Protein AF-A0A949AAW5-F1 (afdb_monomer_lite)

Sequence (250 aa):
LFTLRTGKYDIGPLPEKESENIVLDVPIPDVILDGIRSIEDQEFIESRFAENNVLYPAPPISHFPIALKPFETHILSLVAEATPLAAVIQKSELLRFDTLKILYYLLKLELICNRKQPTRQPTPRFIQQQPTTFTSFDETLQYYNAKFEYIYRVLSKEIGPVAHSILFDSITAIQESIHPCFQNLEIRGNGRIDEKSVMKSIWYENFNENSNEFLKGLEEILYAEIYAVKRHLGKDHEKLILRWIRESGN

Foldseek 3Di:
DDPDPDDDDDPDPDPPPDDPPPPDPDDPLAVLLVVLVPDPPQVSLVVVDDQFFWKAFFPPDPQDPYDDDPLLVVLLVCRHGRHGPVRSCVPSPDDSSVSSSSVVSCVVSRRMDRDPPDPPPPPDPPPALPPPDDPDLLSLLVLLQVLQLVLLVLCCVVPNQCSVVLLVVLLCVCLVVADVLCVQWDADSSRRTDPVSNCVSCVPPDCVVCVVSSNVRSSSSSVSSLVSCCVPVNDVSSVVSVVVSNVSRD

Structure (mmCIF, N/CA/C/O backbone):
data_AF-A0A949AAW5-F1
#
_entry.id   AF-A0A949AAW5-F1
#
loop_
_atom_site.group_PDB
_atom_site.id
_atom_site.type_symbol
_atom_site.label_atom_id
_atom_site.label_alt_id
_atom_site.label_comp_id
_atom_site.label_asym_id
_atom_site.label_entity_id
_atom_site.label_seq_id
_atom_site.pdbx_PDB_ins_code
_atom_site.Cartn_x
_atom_site.Cartn_y
_atom_site.Cartn_z
_atom_site.occupancy
_atom_site.B_iso_or_equiv
_atom_site.auth_seq_id
_atom_site.auth_comp_id
_atom_site.auth_asym_id
_atom_site.auth_atom_id
_atom_site.pdbx_PDB_model_num
ATOM 1 N N . LEU A 1 1 ? -36.966 1.634 1.002 1.00 44.41 1 LEU A N 1
ATOM 2 C CA . LEU A 1 1 ? -35.842 0.893 0.383 1.00 44.41 1 LEU A CA 1
ATOM 3 C C . LEU A 1 1 ? -35.870 -0.530 0.921 1.00 44.41 1 LEU A C 1
ATOM 5 O O . LEU A 1 1 ? -36.108 -0.696 2.108 1.00 44.41 1 LEU A O 1
ATOM 9 N N . PHE A 1 2 ? -35.751 -1.540 0.061 1.00 41.12 2 PHE A N 1
ATOM 10 C CA . PHE A 1 2 ? -35.888 -2.945 0.458 1.00 41.12 2 PHE A CA 1
ATOM 11 C C . PHE A 1 2 ? -34.699 -3.393 1.325 1.00 41.12 2 PHE A C 1
ATOM 13 O O . PHE A 1 2 ? -33.552 -3.260 0.907 1.00 41.12 2 PHE A O 1
ATOM 20 N N . THR A 1 3 ? -34.962 -3.965 2.501 1.00 50.41 3 THR A N 1
ATOM 21 C CA . THR A 1 3 ? -33.972 -4.613 3.383 1.00 50.41 3 THR A CA 1
ATOM 22 C C . THR A 1 3 ? -33.620 -6.005 2.848 1.00 50.41 3 THR A C 1
ATOM 24 O O . THR A 1 3 ? -33.953 -7.043 3.418 1.00 50.41 3 THR A O 1
ATOM 27 N N . LEU A 1 4 ? -32.973 -6.049 1.682 1.00 59.03 4 LEU A N 1
ATOM 28 C CA . LEU A 1 4 ? -32.484 -7.296 1.098 1.00 59.03 4 LEU A CA 1
ATOM 29 C C . LEU A 1 4 ? -31.164 -7.692 1.768 1.00 59.03 4 LEU A C 1
ATOM 31 O O . LEU A 1 4 ? -30.117 -7.099 1.525 1.00 59.03 4 LEU A O 1
ATOM 35 N N . ARG A 1 5 ? -31.214 -8.724 2.618 1.00 54.28 5 ARG A N 1
ATOM 36 C CA . ARG A 1 5 ? -30.048 -9.245 3.360 1.00 54.28 5 ARG A CA 1
ATOM 37 C C . ARG A 1 5 ? -29.112 -10.113 2.517 1.00 54.28 5 ARG A C 1
ATOM 39 O O . ARG A 1 5 ? -27.975 -10.360 2.912 1.00 54.28 5 ARG A O 1
ATOM 46 N N . THR A 1 6 ? -29.590 -10.593 1.370 1.00 53.16 6 THR A N 1
ATOM 47 C CA . THR A 1 6 ? -28.837 -11.419 0.420 1.00 53.16 6 THR A CA 1
ATOM 48 C C . THR A 1 6 ? -29.232 -11.055 -1.009 1.00 53.16 6 THR A C 1
ATOM 50 O O . THR A 1 6 ? -30.380 -10.702 -1.270 1.00 53.16 6 THR A O 1
ATOM 53 N N . GLY A 1 7 ? -28.274 -11.128 -1.929 1.00 59.44 7 GLY A N 1
ATOM 54 C CA . GLY A 1 7 ? -28.481 -10.861 -3.347 1.00 59.44 7 GLY A CA 1
ATOM 55 C C . GLY A 1 7 ? -27.235 -11.236 -4.142 1.00 59.44 7 GLY A C 1
ATOM 56 O O . GLY A 1 7 ? -26.119 -11.139 -3.629 1.00 59.44 7 GLY A O 1
ATOM 57 N N . LYS A 1 8 ? -27.422 -11.698 -5.379 1.00 46.78 8 LYS A N 1
ATOM 58 C CA . LYS A 1 8 ? -26.343 -11.777 -6.366 1.00 46.78 8 LYS A CA 1
ATOM 59 C C . LYS A 1 8 ? -26.398 -10.502 -7.190 1.00 46.78 8 LYS A C 1
ATOM 61 O O . LYS A 1 8 ? -27.379 -10.271 -7.889 1.00 46.78 8 LYS A O 1
ATOM 66 N N . TYR A 1 9 ? -25.357 -9.695 -7.070 1.00 61.19 9 TYR A N 1
ATOM 67 C CA . TYR A 1 9 ? -25.137 -8.552 -7.939 1.00 61.19 9 TYR A CA 1
ATOM 68 C C . TYR A 1 9 ? -24.194 -9.016 -9.036 1.00 61.19 9 TYR A C 1
ATOM 70 O O . TYR A 1 9 ? -23.102 -9.499 -8.738 1.00 61.19 9 TYR A O 1
ATOM 78 N N . ASP A 1 10 ? -24.652 -8.928 -10.276 1.00 46.28 10 ASP A N 1
ATOM 79 C CA . ASP A 1 10 ? -23.838 -9.223 -11.444 1.00 46.28 10 ASP A CA 1
ATOM 80 C C . ASP A 1 10 ? -23.499 -7.889 -12.103 1.00 46.28 10 ASP A C 1
ATOM 82 O O . ASP A 1 10 ? -24.397 -7.120 -12.457 1.00 46.28 10 ASP A O 1
ATOM 86 N N . ILE A 1 11 ? -22.208 -7.577 -12.205 1.00 60.53 11 ILE A N 1
ATOM 87 C CA . ILE A 1 11 ? -21.751 -6.408 -12.956 1.00 60.53 11 ILE A CA 1
ATOM 88 C C . ILE A 1 11 ? -21.588 -6.889 -14.394 1.00 60.53 11 ILE A C 1
ATOM 90 O O . ILE A 1 11 ? -20.518 -7.334 -14.805 1.00 60.53 11 ILE A O 1
ATOM 94 N N . GLY A 1 12 ? -22.697 -6.874 -15.131 1.00 56.16 12 GLY A N 1
ATOM 95 C CA . GLY A 1 12 ? -22.687 -7.154 -16.560 1.00 56.16 12 GLY A CA 1
ATOM 96 C C . GLY A 1 12 ? -21.960 -6.047 -17.335 1.00 56.16 12 GLY A C 1
ATOM 97 O O . GLY A 1 12 ? -21.892 -4.910 -16.858 1.00 56.16 12 GLY A O 1
ATOM 98 N N . PRO A 1 13 ? -21.426 -6.348 -18.531 1.00 54.88 13 PRO A N 1
ATOM 99 C CA . PRO A 1 13 ? -20.919 -5.314 -19.421 1.00 54.88 13 PRO A CA 1
ATOM 100 C C . PRO A 1 13 ? -22.031 -4.294 -19.688 1.00 54.88 13 PRO A C 1
ATOM 102 O O . PRO A 1 13 ? -23.163 -4.663 -20.016 1.00 54.88 13 PRO A O 1
ATOM 105 N N . LEU A 1 14 ? -21.713 -3.013 -19.501 1.00 57.38 14 LEU A N 1
ATOM 106 C CA . LEU A 1 14 ? -22.623 -1.923 -19.831 1.00 57.38 14 LEU A CA 1
ATOM 107 C C . LEU A 1 14 ? -22.974 -2.015 -21.329 1.00 57.38 14 LEU A C 1
ATOM 109 O O . LEU A 1 14 ? -22.079 -2.269 -22.139 1.00 57.38 14 LEU A O 1
ATOM 113 N N . PRO A 1 15 ? -24.248 -1.844 -21.725 1.00 59.88 15 PRO A N 1
ATOM 114 C CA . PRO A 1 15 ? -24.594 -1.738 -23.138 1.00 59.88 15 PRO A CA 1
ATOM 115 C C . PRO A 1 15 ? -23.806 -0.578 -23.766 1.00 59.88 15 PRO A C 1
ATOM 117 O O . PRO A 1 15 ? -23.739 0.495 -23.175 1.00 59.88 15 PRO A O 1
ATOM 120 N N . GLU A 1 16 ? -23.231 -0.789 -24.956 1.00 55.12 16 GLU A N 1
ATOM 121 C CA . GLU A 1 16 ? -22.336 0.133 -25.694 1.00 55.12 16 GLU A CA 1
ATOM 122 C C . GLU A 1 16 ? -22.998 1.448 -26.175 1.00 55.12 16 GLU A C 1
ATOM 124 O O . GLU A 1 16 ? -22.651 1.995 -27.220 1.00 55.12 16 GLU A O 1
ATOM 129 N N . LYS A 1 17 ? -23.983 1.981 -25.451 1.00 56.31 17 LYS A N 1
ATOM 130 C CA . LYS A 1 17 ? -24.558 3.295 -25.732 1.00 56.31 17 LYS A CA 1
ATOM 131 C C . LYS A 1 17 ? -23.985 4.308 -24.767 1.00 56.31 17 LYS A C 1
ATOM 133 O O . LYS A 1 17 ? -24.319 4.237 -23.591 1.00 56.31 17 LYS A O 1
ATOM 138 N N . GLU A 1 18 ? -23.170 5.210 -25.320 1.00 56.34 18 GLU A N 1
ATOM 139 C CA . GLU A 1 18 ? -22.723 6.506 -24.786 1.00 56.34 18 GLU A CA 1
ATOM 140 C C . GLU A 1 18 ? -23.280 6.825 -23.394 1.00 56.34 18 GLU A C 1
ATOM 142 O O . GLU A 1 18 ? -24.194 7.627 -23.217 1.00 56.34 18 GLU A O 1
ATOM 147 N N . SER A 1 19 ? -22.736 6.153 -22.387 1.00 53.31 19 SER A N 1
ATOM 148 C CA . SER A 1 19 ? -22.878 6.571 -21.011 1.00 53.31 19 SER A CA 1
ATOM 149 C C . SER A 1 19 ? -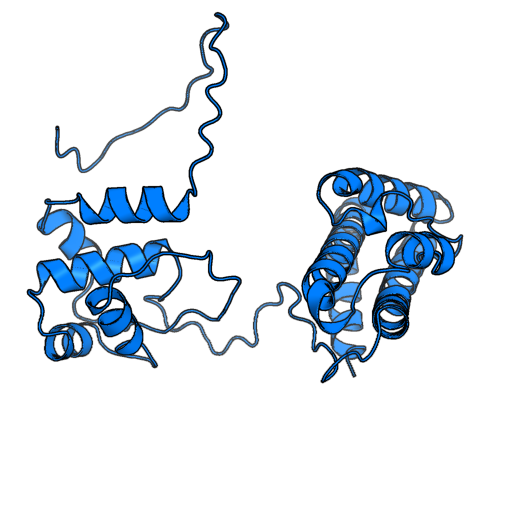21.710 7.503 -20.771 1.00 53.31 19 SER A C 1
ATOM 151 O O . SER A 1 19 ? -20.563 7.053 -20.742 1.00 53.31 19 SER A O 1
ATOM 153 N N . GLU A 1 20 ? -21.987 8.800 -20.649 1.00 53.47 20 GLU A N 1
ATOM 154 C CA . GLU A 1 20 ? -21.052 9.716 -20.008 1.00 53.47 20 GLU A CA 1
ATOM 155 C C . GLU A 1 20 ? -20.556 9.027 -18.732 1.00 53.47 20 GLU A C 1
ATOM 157 O O . GLU A 1 20 ? -21.350 8.675 -17.856 1.00 53.47 20 GLU A O 1
ATOM 162 N N . ASN A 1 21 ? -19.256 8.738 -18.660 1.00 53.66 21 ASN A N 1
ATOM 163 C CA . ASN A 1 21 ? -18.662 8.226 -17.436 1.00 53.66 21 ASN A CA 1
ATOM 164 C C . ASN A 1 21 ? -18.771 9.357 -16.414 1.00 53.66 21 ASN A C 1
ATOM 166 O O . ASN A 1 21 ? -17.955 10.277 -16.421 1.00 53.66 21 ASN A O 1
ATOM 170 N N . ILE A 1 22 ? -19.810 9.327 -15.578 1.00 62.53 22 ILE A N 1
ATOM 171 C CA . ILE A 1 22 ? -19.963 10.287 -14.490 1.00 62.53 22 ILE A CA 1
ATOM 172 C C . ILE A 1 22 ? -18.866 9.962 -13.475 1.00 62.53 22 ILE A C 1
ATOM 174 O O . ILE A 1 22 ? -19.012 9.075 -12.634 1.00 62.53 22 ILE A O 1
ATOM 178 N N . VAL A 1 23 ? -17.737 10.658 -13.588 1.00 58.44 23 VAL A N 1
ATOM 179 C CA . VAL A 1 23 ? -16.679 10.631 -12.583 1.00 58.44 23 VAL A CA 1
ATOM 180 C C . VAL A 1 23 ? -17.147 11.514 -11.436 1.00 58.44 23 VAL A C 1
ATOM 182 O O . VAL A 1 23 ? -17.167 12.738 -11.534 1.00 58.44 23 VAL A O 1
ATOM 185 N N . LEU A 1 24 ? -17.594 10.873 -10.363 1.00 59.81 24 LEU A N 1
ATOM 186 C CA . LEU A 1 24 ? -17.938 11.546 -9.121 1.00 59.81 24 LEU A CA 1
ATOM 187 C C . LEU A 1 24 ? -16.653 11.727 -8.311 1.00 59.81 24 LEU A C 1
ATOM 189 O O . LEU A 1 24 ? -16.064 10.744 -7.864 1.00 59.81 24 LEU A O 1
ATOM 193 N N . ASP A 1 25 ? -16.230 12.976 -8.125 1.00 67.50 25 ASP A N 1
ATOM 194 C CA . ASP A 1 25 ? -15.137 13.332 -7.216 1.00 67.50 25 ASP A CA 1
ATOM 195 C C . ASP A 1 25 ? -15.648 13.278 -5.773 1.00 67.50 25 ASP A C 1
ATOM 197 O O . ASP A 1 25 ? -16.039 14.284 -5.179 1.00 67.50 25 ASP A O 1
ATOM 201 N N . VAL A 1 26 ? -15.782 12.058 -5.251 1.00 69.75 26 VAL A N 1
ATOM 202 C CA . VAL A 1 26 ? -16.265 11.827 -3.891 1.00 69.75 26 VAL A CA 1
ATOM 203 C C . VAL A 1 26 ? -15.272 10.933 -3.153 1.00 69.75 26 VAL A C 1
ATOM 205 O O . VAL A 1 26 ? -14.951 9.843 -3.640 1.00 69.75 26 VAL A O 1
ATOM 208 N N . PRO A 1 27 ? -14.802 11.341 -1.962 1.00 77.06 27 PRO A N 1
ATOM 209 C CA . PRO A 1 27 ? -13.949 10.502 -1.134 1.00 77.06 27 PRO A CA 1
ATOM 210 C C . PRO A 1 27 ? -14.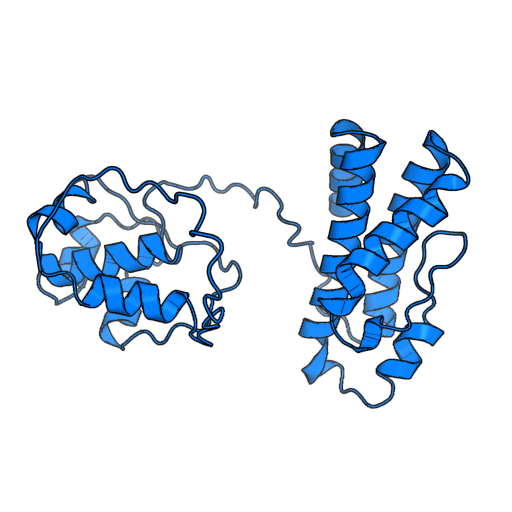691 9.215 -0.747 1.00 77.06 27 PRO A C 1
ATOM 212 O O . PRO A 1 27 ? -15.621 9.217 0.058 1.00 77.06 27 PRO A O 1
ATOM 215 N N . ILE A 1 28 ? -14.256 8.087 -1.317 1.00 79.31 28 ILE A N 1
ATOM 216 C CA . ILE A 1 28 ? -14.840 6.753 -1.085 1.00 79.31 28 ILE A CA 1
ATOM 217 C C . ILE A 1 28 ? -15.018 6.427 0.416 1.00 79.31 28 ILE A C 1
ATOM 219 O O . ILE A 1 28 ? -16.071 5.888 0.769 1.00 79.31 28 ILE A O 1
ATOM 223 N N . PRO A 1 29 ? -14.067 6.748 1.320 1.00 79.62 29 PRO A N 1
ATOM 224 C CA . PRO A 1 29 ? -14.233 6.487 2.751 1.00 79.62 29 PRO A CA 1
ATOM 225 C C . PRO A 1 29 ? -15.451 7.183 3.369 1.00 79.62 29 PRO A C 1
ATOM 227 O O . PRO A 1 29 ? -16.149 6.569 4.178 1.00 79.62 29 PRO A O 1
ATOM 230 N N . ASP A 1 30 ? -15.748 8.416 2.953 1.00 81.19 30 ASP A N 1
ATOM 231 C CA . ASP A 1 30 ? -16.892 9.174 3.466 1.00 81.19 30 ASP A CA 1
ATOM 232 C C . ASP A 1 30 ? -18.212 8.591 2.949 1.00 81.19 30 ASP A C 1
ATOM 234 O O . ASP A 1 30 ? -19.162 8.439 3.714 1.00 81.19 30 ASP A O 1
ATOM 238 N N . VAL A 1 31 ? -18.249 8.137 1.689 1.00 83.12 31 VAL A N 1
ATOM 239 C CA . VAL A 1 31 ? -19.420 7.437 1.124 1.00 83.12 31 VAL A CA 1
ATOM 240 C C . VAL A 1 31 ? -19.714 6.144 1.883 1.00 83.12 31 VAL A C 1
ATOM 242 O O . VAL A 1 31 ? -20.869 5.845 2.191 1.00 83.12 31 VAL A O 1
ATOM 245 N N . ILE A 1 32 ? -18.675 5.367 2.205 1.00 81.69 32 ILE A N 1
ATOM 246 C CA . ILE A 1 32 ? -18.814 4.142 3.002 1.00 81.69 32 ILE A CA 1
ATOM 247 C C . ILE A 1 32 ? -19.346 4.482 4.397 1.00 81.69 32 ILE A C 1
ATOM 249 O O . ILE A 1 32 ? -20.260 3.813 4.889 1.00 81.69 32 ILE A O 1
ATOM 253 N N . LEU A 1 33 ? -18.792 5.516 5.030 1.00 85.88 33 LEU A N 1
ATOM 254 C CA . LEU A 1 33 ? -19.187 5.955 6.363 1.00 85.88 33 LEU A CA 1
ATOM 255 C C . LEU A 1 33 ? -20.655 6.395 6.400 1.00 85.88 33 LEU A C 1
ATOM 257 O O . LEU A 1 33 ? -21.412 5.930 7.254 1.00 85.88 33 LEU A O 1
ATOM 261 N N . ASP A 1 34 ? -21.080 7.227 5.454 1.00 85.38 34 ASP A N 1
ATOM 262 C CA . ASP A 1 34 ? -22.456 7.718 5.370 1.00 85.38 34 ASP A CA 1
ATOM 263 C C . ASP A 1 34 ? -23.445 6.606 5.006 1.00 85.38 34 ASP A C 1
ATOM 265 O O . ASP A 1 34 ? -24.532 6.517 5.591 1.00 85.38 34 ASP A O 1
ATOM 269 N N . GLY A 1 35 ? -23.040 5.688 4.125 1.00 87.81 35 GLY A N 1
ATOM 270 C CA . GLY A 1 35 ? -23.807 4.485 3.816 1.00 87.81 35 GLY A CA 1
ATOM 271 C C . GLY A 1 35 ? -24.048 3.623 5.056 1.00 87.81 35 GLY A C 1
ATOM 272 O O . GLY A 1 35 ? -25.174 3.192 5.299 1.00 87.81 35 GLY A O 1
ATOM 273 N N . ILE A 1 36 ? -23.022 3.416 5.888 1.00 88.00 36 ILE A N 1
ATOM 274 C CA . ILE A 1 36 ? -23.153 2.626 7.119 1.00 88.00 36 ILE A CA 1
ATOM 275 C C . ILE A 1 36 ? -23.949 3.375 8.193 1.00 88.00 36 ILE A C 1
ATOM 277 O O . ILE A 1 36 ? -24.783 2.762 8.860 1.00 88.00 36 ILE A O 1
ATOM 281 N N . ARG A 1 37 ? -23.747 4.689 8.361 1.00 88.56 37 ARG A N 1
ATOM 282 C CA . ARG A 1 37 ? -24.519 5.514 9.311 1.00 88.56 37 ARG A CA 1
ATOM 283 C C . ARG A 1 37 ? -26.025 5.431 9.047 1.00 88.56 37 ARG A C 1
ATOM 285 O O . ARG A 1 37 ? -26.797 5.418 10.009 1.00 88.56 37 ARG A O 1
ATOM 292 N N . SER A 1 38 ? -26.399 5.308 7.773 1.00 89.81 38 SER A N 1
ATOM 293 C CA . SER A 1 38 ? -27.779 5.190 7.287 1.00 89.81 38 SER A CA 1
ATOM 294 C C . SER A 1 38 ? -28.403 3.799 7.477 1.00 89.81 38 SER A C 1
ATOM 296 O O . SER A 1 38 ? -29.576 3.610 7.168 1.00 89.81 38 SER A O 1
ATOM 298 N N . ILE A 1 39 ? -27.654 2.806 7.974 1.00 89.62 39 ILE A N 1
ATOM 299 C CA . ILE A 1 39 ? -28.207 1.479 8.267 1.00 89.62 39 ILE A CA 1
ATOM 300 C C . ILE A 1 39 ? -29.100 1.555 9.512 1.00 89.62 39 ILE A C 1
ATOM 302 O O . ILE A 1 39 ? -28.650 1.923 10.601 1.00 89.62 39 ILE A O 1
ATOM 306 N N . GLU A 1 40 ? -30.351 1.132 9.340 1.00 89.56 40 GLU A N 1
ATOM 307 C CA . GLU A 1 40 ? -31.362 1.003 10.401 1.00 89.56 40 GLU A CA 1
ATOM 308 C C . GLU A 1 40 ? -31.637 -0.466 10.789 1.00 89.56 40 GLU A C 1
ATOM 310 O O . GLU A 1 40 ? -32.283 -0.728 11.799 1.00 89.56 40 GLU A O 1
ATOM 315 N N . ASP A 1 41 ? -31.140 -1.445 10.017 1.00 89.88 41 ASP A N 1
ATOM 316 C CA . ASP A 1 41 ? -31.345 -2.877 10.291 1.00 89.88 41 ASP A CA 1
ATOM 317 C C . ASP A 1 41 ? -30.458 -3.343 11.463 1.00 89.88 41 ASP A C 1
ATOM 319 O O . ASP A 1 41 ? -29.267 -3.637 11.301 1.00 89.88 41 ASP A O 1
ATOM 323 N N . GLN A 1 42 ? -31.056 -3.402 12.657 1.00 90.88 42 GLN A N 1
ATOM 324 C CA . GLN A 1 42 ? -30.387 -3.820 13.890 1.00 90.88 42 GLN A CA 1
ATOM 325 C C . GLN A 1 42 ? -29.873 -5.258 13.827 1.00 90.88 42 GLN A C 1
ATOM 327 O O . GLN A 1 42 ? -28.712 -5.504 14.156 1.00 90.88 42 GLN A O 1
ATOM 332 N N . GLU A 1 43 ? -30.689 -6.199 13.351 1.00 89.69 43 GLU A N 1
ATOM 333 C CA . GLU A 1 43 ? -30.293 -7.607 13.258 1.00 89.69 43 GLU A CA 1
ATOM 334 C C . GLU A 1 43 ? -29.114 -7.791 12.295 1.00 89.69 43 GLU A C 1
ATOM 336 O O . GLU A 1 43 ? -28.210 -8.590 12.554 1.00 89.69 43 GLU A O 1
ATOM 341 N N . PHE A 1 44 ? -29.082 -7.028 11.194 1.00 89.38 44 PHE A N 1
ATOM 342 C CA . PHE A 1 44 ? -27.953 -7.052 10.268 1.00 89.38 44 PHE A CA 1
ATOM 343 C C . PHE A 1 44 ? -26.648 -6.667 10.965 1.00 89.38 44 PHE A C 1
ATOM 345 O O . PHE A 1 44 ? -25.659 -7.387 10.812 1.00 89.38 44 PHE A O 1
ATOM 352 N N . ILE A 1 45 ? -26.640 -5.568 11.726 1.00 91.88 45 ILE A N 1
ATOM 353 C CA . ILE A 1 45 ? -25.448 -5.096 12.443 1.00 91.88 45 ILE A CA 1
ATOM 354 C C . ILE A 1 45 ? -25.059 -6.089 13.538 1.00 91.88 45 ILE A C 1
ATOM 356 O O . ILE A 1 45 ? -23.900 -6.497 13.601 1.00 91.88 45 ILE A O 1
ATOM 360 N N . GLU A 1 46 ? -26.016 -6.538 14.348 1.00 91.00 46 GLU A N 1
ATOM 361 C CA . GLU A 1 46 ? -25.769 -7.486 15.436 1.00 91.00 46 GLU A CA 1
ATOM 362 C C . GLU A 1 46 ? -25.177 -8.807 14.936 1.00 91.00 46 GLU A C 1
ATOM 364 O O . GLU A 1 46 ? -24.210 -9.298 15.516 1.00 91.00 46 GLU A O 1
ATOM 369 N N . SER A 1 47 ? -25.644 -9.329 13.795 1.00 90.56 47 SER A N 1
ATOM 370 C CA . SER A 1 47 ? -25.130 -10.578 13.209 1.00 90.56 47 SER A CA 1
ATOM 371 C C . SER A 1 47 ? -23.643 -10.540 12.819 1.00 90.56 47 SER A C 1
ATOM 373 O O . SER A 1 47 ? -23.040 -11.580 12.547 1.00 90.56 47 SER A O 1
ATOM 375 N N . ARG A 1 48 ? -23.026 -9.350 12.762 1.00 89.50 48 ARG A N 1
ATOM 376 C CA . ARG A 1 48 ? -21.600 -9.179 12.435 1.00 89.50 48 ARG A CA 1
ATOM 377 C C . ARG A 1 48 ? -20.691 -9.350 13.641 1.00 89.50 48 ARG A C 1
ATOM 379 O O . ARG A 1 48 ? -19.475 -9.448 13.463 1.00 89.50 48 ARG A O 1
ATOM 386 N N . PHE A 1 49 ? -21.262 -9.415 14.840 1.00 90.50 49 PHE A N 1
ATOM 387 C CA . PHE A 1 49 ? -20.517 -9.502 16.080 1.00 90.50 49 PHE A CA 1
ATOM 388 C C . PHE A 1 49 ? -20.879 -10.767 16.854 1.00 90.50 49 PHE A C 1
ATOM 390 O O . PHE A 1 49 ? -22.032 -10.987 17.205 1.00 90.50 49 PHE A O 1
ATOM 397 N N . ALA A 1 50 ? -19.871 -11.582 17.162 1.00 87.38 50 ALA A N 1
ATOM 398 C CA . ALA A 1 50 ? -20.022 -12.653 18.136 1.00 87.38 50 ALA A CA 1
ATOM 399 C C . ALA A 1 50 ? -19.836 -12.091 19.554 1.00 87.38 50 ALA A C 1
ATOM 401 O O . ALA A 1 50 ? -19.078 -11.140 19.756 1.00 87.38 50 ALA A O 1
ATOM 402 N N . GLU A 1 51 ? -20.491 -12.692 20.547 1.00 79.75 51 GLU A N 1
ATOM 403 C CA . GLU A 1 51 ? -20.424 -12.242 21.949 1.00 79.75 51 GLU A CA 1
ATOM 404 C C . GLU A 1 51 ? -18.997 -12.266 22.517 1.00 79.75 51 GLU A C 1
ATOM 406 O O . GLU A 1 51 ? -18.627 -11.422 23.331 1.00 79.75 51 GLU A O 1
ATOM 411 N N . ASN A 1 52 ? -18.173 -13.200 22.043 1.00 85.12 52 ASN A N 1
ATOM 412 C CA . ASN A 1 52 ? -16.777 -13.373 22.436 1.00 85.12 52 ASN A CA 1
ATOM 413 C C . ASN A 1 52 ? -15.784 -12.600 21.550 1.00 85.12 52 ASN A C 1
ATOM 415 O O . ASN A 1 52 ? -14.579 -12.849 21.630 1.00 85.12 52 ASN A O 1
ATOM 419 N N . ASN A 1 53 ? -16.257 -11.681 20.700 1.00 87.81 53 ASN A N 1
ATOM 420 C CA . ASN A 1 53 ? -15.368 -10.869 19.878 1.00 87.81 53 ASN A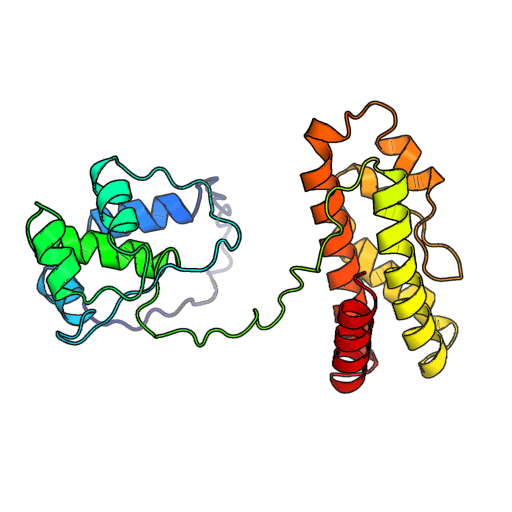 CA 1
ATOM 421 C C . ASN A 1 53 ? -14.438 -10.025 20.755 1.00 87.81 53 ASN A C 1
ATOM 423 O O . ASN A 1 53 ? -14.876 -9.286 21.639 1.00 87.81 53 ASN A O 1
ATOM 427 N N . VAL A 1 54 ? -13.148 -10.089 20.441 1.00 89.69 54 VAL A N 1
ATOM 428 C CA . VAL A 1 54 ? -12.136 -9.172 20.961 1.00 89.69 54 VAL A CA 1
ATOM 429 C C . VAL A 1 54 ? -11.727 -8.252 19.825 1.00 89.69 54 VAL A C 1
ATOM 431 O O . VAL A 1 54 ? -11.458 -8.704 18.709 1.00 89.69 54 VAL A O 1
ATOM 434 N N . LEU A 1 55 ? -11.731 -6.958 20.110 1.00 90.56 55 LEU A N 1
ATOM 435 C CA . LEU A 1 55 ? -11.385 -5.904 19.178 1.00 90.56 55 LEU A CA 1
ATOM 436 C C . LEU A 1 55 ? -9.953 -5.451 19.446 1.00 90.56 55 LEU A C 1
ATOM 438 O O . LEU A 1 55 ? -9.510 -5.422 20.590 1.00 90.56 55 LEU A O 1
ATOM 442 N N . TYR A 1 56 ? -9.241 -5.124 18.379 1.00 88.69 56 TYR A N 1
ATOM 443 C CA . TYR A 1 56 ? -7.852 -4.688 18.406 1.00 88.69 56 TYR A CA 1
ATOM 444 C C . TYR A 1 56 ? -7.729 -3.402 17.588 1.00 88.69 56 TYR A C 1
ATOM 446 O O . TYR A 1 56 ? -8.408 -3.301 16.559 1.00 88.69 56 TYR A O 1
ATOM 454 N N . PRO A 1 57 ? -6.864 -2.452 17.980 1.00 84.88 57 PRO A N 1
ATOM 455 C CA . PRO A 1 57 ? -6.540 -1.325 17.118 1.00 84.88 57 PRO A CA 1
ATOM 456 C C . PRO A 1 57 ? -5.916 -1.847 15.823 1.00 84.88 57 PRO A C 1
ATOM 458 O O . PRO A 1 57 ? -5.129 -2.802 15.838 1.00 84.88 57 PRO A O 1
ATOM 461 N N . ALA A 1 58 ? -6.268 -1.239 14.695 1.00 78.50 58 ALA A N 1
ATOM 462 C CA . ALA A 1 58 ? -5.522 -1.476 13.473 1.00 78.50 58 ALA A CA 1
ATOM 463 C C . ALA A 1 58 ? -4.171 -0.737 13.532 1.00 78.50 58 ALA A C 1
ATOM 465 O O . ALA A 1 58 ? -4.071 0.315 14.170 1.00 78.50 58 ALA A O 1
ATOM 466 N N . PRO A 1 59 ? -3.113 -1.267 12.894 1.00 66.12 59 PRO A N 1
ATOM 467 C CA . PRO A 1 59 ? -1.858 -0.537 12.748 1.00 66.12 59 PRO A CA 1
ATOM 468 C C . PRO A 1 59 ? -2.082 0.783 11.985 1.00 66.12 59 PRO A C 1
ATOM 470 O O . PRO A 1 59 ? -2.983 0.841 11.146 1.00 66.12 59 PRO A O 1
ATOM 473 N N . PRO A 1 60 ? -1.255 1.819 12.223 1.00 57.41 60 PRO A N 1
ATOM 474 C CA . PRO A 1 60 ? -1.341 3.100 11.528 1.00 57.41 60 PRO A CA 1
ATOM 475 C C . PRO A 1 60 ? -0.859 2.944 10.082 1.00 57.41 60 PRO A C 1
ATOM 477 O O . PRO A 1 60 ? 0.259 3.304 9.724 1.00 57.41 60 PRO A O 1
ATOM 480 N N . ILE A 1 61 ? -1.679 2.317 9.247 1.00 50.41 61 ILE A N 1
ATOM 481 C CA . ILE A 1 61 ? -1.456 2.190 7.813 1.00 50.41 61 ILE A CA 1
ATOM 482 C C . ILE A 1 61 ? -2.340 3.253 7.181 1.00 50.41 61 ILE A C 1
ATOM 484 O O . ILE A 1 61 ? -3.557 3.110 7.201 1.00 50.41 61 ILE A O 1
ATOM 488 N N . SER A 1 62 ? -1.710 4.326 6.694 1.00 47.25 62 SER A N 1
ATOM 489 C CA . SER A 1 62 ? -2.293 5.377 5.848 1.00 47.25 62 SER A CA 1
ATOM 490 C C . SER A 1 62 ? -3.781 5.612 6.106 1.00 47.25 62 SER A C 1
ATOM 492 O O . SER A 1 62 ? -4.627 5.244 5.293 1.00 47.25 62 SER A O 1
ATOM 494 N N . HIS A 1 63 ? -4.102 6.192 7.265 1.00 55.34 63 HIS A N 1
ATOM 495 C CA . HIS A 1 63 ? -5.469 6.600 7.547 1.00 55.34 63 HIS A CA 1
ATOM 496 C C . HIS A 1 63 ? -5.904 7.570 6.451 1.00 55.34 63 HIS A C 1
ATOM 498 O O . HIS A 1 63 ? -5.309 8.636 6.283 1.00 55.34 63 HIS A O 1
ATOM 504 N N . PHE A 1 64 ? -6.934 7.201 5.693 1.00 57.97 64 PHE A N 1
ATOM 505 C CA . PHE A 1 64 ? -7.645 8.188 4.899 1.00 57.97 64 PHE A CA 1
ATOM 506 C C . PHE A 1 64 ? -8.143 9.281 5.858 1.00 57.97 64 PHE A C 1
ATOM 508 O O . PHE A 1 64 ? -8.578 8.940 6.965 1.00 57.97 64 PHE A O 1
ATOM 515 N N . PRO A 1 65 ? -8.065 10.571 5.490 1.00 64.69 65 PRO A N 1
ATOM 516 C CA . PRO A 1 65 ? -8.623 11.635 6.310 1.00 64.69 65 PRO A CA 1
ATOM 517 C C . PRO A 1 65 ? -10.144 11.450 6.366 1.00 64.69 65 PRO A C 1
ATOM 519 O O . PRO A 1 65 ? -10.859 11.854 5.460 1.00 64.69 65 PRO A O 1
ATOM 522 N N . ILE A 1 66 ? -10.625 10.770 7.407 1.00 73.69 66 ILE A N 1
ATOM 523 C CA . ILE A 1 66 ? -12.043 10.485 7.630 1.00 73.69 66 ILE A CA 1
ATOM 524 C C . ILE A 1 66 ? -12.548 11.425 8.718 1.00 73.69 66 ILE A C 1
ATOM 526 O O . ILE A 1 66 ? -11.984 11.496 9.814 1.00 73.69 66 ILE A O 1
ATOM 530 N N . ALA A 1 67 ? -13.652 12.114 8.440 1.00 80.69 67 ALA A N 1
ATOM 531 C CA . ALA A 1 67 ? -14.303 12.989 9.404 1.00 80.69 67 ALA A CA 1
ATOM 532 C C . ALA A 1 67 ? -15.141 12.180 10.416 1.00 80.69 67 ALA A C 1
ATOM 534 O O . ALA A 1 67 ? -16.360 12.014 10.276 1.00 80.69 67 ALA A O 1
ATOM 535 N N . LEU A 1 68 ? -14.479 11.674 11.462 1.00 83.75 68 LEU A N 1
ATOM 536 C CA . LEU A 1 68 ? -15.150 11.059 12.609 1.00 83.75 68 LEU A CA 1
ATOM 537 C C . LEU A 1 68 ? -15.768 12.127 13.522 1.00 83.75 68 LEU A C 1
ATOM 539 O O . LEU A 1 68 ? -15.141 13.133 13.862 1.00 83.75 68 LEU A O 1
ATOM 543 N N . LYS A 1 69 ? -17.004 11.891 13.962 1.00 87.75 69 LYS A N 1
ATOM 544 C CA . LYS A 1 69 ? -17.671 12.713 14.981 1.00 87.75 69 LYS A CA 1
ATOM 545 C C . LYS A 1 69 ? -17.046 12.453 16.364 1.00 87.75 69 LYS A C 1
ATOM 547 O O . LYS A 1 69 ? -16.493 11.380 16.592 1.00 87.75 69 LYS A O 1
ATOM 552 N N . PRO A 1 70 ? -17.189 13.362 17.346 1.00 88.06 70 PRO A N 1
ATOM 553 C CA . PRO A 1 70 ? -16.542 13.208 18.655 1.00 88.06 70 PRO A CA 1
ATOM 554 C C . PRO A 1 70 ? -16.840 11.881 19.375 1.00 88.06 70 PRO A C 1
ATOM 556 O O . PRO A 1 70 ? -15.934 11.257 19.922 1.00 88.06 70 PRO A O 1
ATOM 559 N N . PHE A 1 71 ? -18.090 11.411 19.332 1.00 86.62 71 PHE A N 1
ATOM 560 C CA . PHE A 1 71 ? -18.490 10.136 19.943 1.00 86.62 71 PHE A CA 1
ATOM 561 C C . PHE A 1 71 ? -17.946 8.909 19.186 1.00 86.62 71 PHE A C 1
ATOM 563 O O . PHE A 1 71 ? -17.718 7.855 19.774 1.00 86.62 71 PHE A O 1
ATOM 570 N N . GLU A 1 72 ? -17.690 9.049 17.887 1.00 90.00 72 GLU A N 1
ATOM 571 C CA . GLU A 1 72 ? -17.095 8.011 17.043 1.00 90.00 72 GLU A CA 1
ATOM 572 C C . GLU A 1 72 ? -15.602 7.861 17.359 1.00 90.00 72 GLU A C 1
ATOM 574 O O . GLU A 1 72 ? -15.110 6.749 17.560 1.00 90.00 72 GLU A O 1
ATOM 579 N N . THR A 1 73 ? -14.902 8.991 17.495 1.00 87.62 73 THR A N 1
ATOM 580 C CA . THR A 1 73 ? -13.511 9.053 17.965 1.00 87.62 73 THR A CA 1
ATOM 581 C C . THR A 1 73 ? -13.376 8.503 19.384 1.00 87.62 73 THR A C 1
ATOM 583 O O . THR A 1 73 ? -12.404 7.814 19.692 1.00 87.62 73 THR A O 1
ATOM 586 N N . HIS A 1 74 ? -14.364 8.760 20.247 1.00 89.94 74 HIS A N 1
ATOM 587 C CA . HIS A 1 74 ? -14.411 8.174 21.582 1.00 89.94 74 HIS A CA 1
ATOM 588 C C . HIS A 1 74 ? -14.485 6.642 21.529 1.00 89.94 74 HIS A C 1
ATOM 590 O O . HIS A 1 74 ? -13.684 5.976 22.174 1.00 89.94 74 HIS A O 1
ATOM 596 N N . ILE A 1 75 ? -15.370 6.057 20.717 1.00 90.88 75 ILE A N 1
ATOM 597 C CA . ILE A 1 75 ? -15.436 4.591 20.605 1.00 90.88 75 ILE A CA 1
ATOM 598 C C . ILE A 1 75 ? -14.146 4.004 20.031 1.00 90.88 75 ILE A C 1
ATOM 600 O O . ILE A 1 75 ? -13.696 2.963 20.508 1.00 90.88 75 ILE A O 1
ATOM 604 N N . LEU A 1 76 ? -13.519 4.671 19.059 1.00 88.94 76 LEU A N 1
ATOM 605 C CA . LEU A 1 76 ? -12.219 4.247 18.542 1.00 88.94 76 LEU A CA 1
ATOM 606 C C . LEU A 1 76 ? -11.152 4.209 19.652 1.00 88.94 76 LEU A C 1
ATOM 608 O O . LEU A 1 76 ? -10.401 3.239 19.738 1.00 88.94 76 LEU A O 1
ATOM 612 N N . SER A 1 77 ? -11.117 5.205 20.544 1.00 88.06 77 SER A N 1
ATOM 613 C CA . SER A 1 77 ? -10.137 5.249 21.640 1.00 88.06 77 SER A CA 1
ATOM 614 C C . SER A 1 77 ? -10.365 4.183 22.721 1.00 88.06 77 SER A C 1
ATOM 616 O O . SER A 1 77 ? -9.416 3.780 23.394 1.00 88.06 77 SER A O 1
ATOM 618 N N . LEU A 1 78 ? -11.584 3.642 22.849 1.00 89.25 78 LEU A N 1
ATOM 619 C CA . LEU A 1 78 ? -11.868 2.490 23.719 1.00 89.25 78 LEU A CA 1
ATOM 620 C C . LEU A 1 78 ? -11.223 1.183 23.215 1.00 89.25 78 LEU A C 1
ATOM 622 O O . LEU A 1 78 ? -11.055 0.233 23.988 1.00 89.25 78 LEU A O 1
ATOM 626 N N . VAL A 1 79 ? -10.839 1.128 21.936 1.00 85.81 79 VAL A N 1
ATOM 627 C CA . VAL A 1 79 ? -10.168 -0.010 21.285 1.00 85.81 79 VAL A CA 1
ATOM 628 C C . VAL A 1 79 ? -8.651 0.239 21.197 1.00 85.81 79 VAL A C 1
ATOM 630 O O . VAL A 1 79 ? -8.018 -0.031 20.184 1.00 85.81 79 VAL A O 1
ATOM 633 N N . ALA A 1 80 ? -8.048 0.792 22.256 1.00 69.88 80 ALA A N 1
ATOM 634 C CA . ALA A 1 80 ? -6.606 1.065 22.313 1.00 69.88 80 ALA A CA 1
ATOM 635 C C . ALA A 1 80 ? -5.739 -0.203 22.456 1.00 69.88 80 ALA A C 1
ATOM 637 O O . ALA A 1 80 ? -4.564 -0.200 22.102 1.00 69.88 80 ALA A O 1
ATOM 638 N N . GLU A 1 81 ? -6.313 -1.297 22.959 1.00 74.75 81 GLU A N 1
ATOM 639 C CA . GLU A 1 81 ? -5.648 -2.590 23.136 1.00 74.75 81 GLU A CA 1
ATOM 640 C C . GLU A 1 81 ? -6.582 -3.733 22.698 1.00 74.75 81 GLU A C 1
ATOM 642 O O . GLU A 1 81 ? -7.551 -3.531 21.968 1.00 74.75 81 GLU A O 1
ATOM 647 N N . ALA A 1 82 ? -6.295 -4.956 23.147 1.00 82.56 82 ALA A N 1
ATOM 648 C CA . ALA A 1 82 ? -7.170 -6.111 23.008 1.00 82.56 82 ALA A CA 1
ATOM 649 C C . ALA A 1 82 ? -8.412 -5.976 23.913 1.00 82.56 82 ALA A C 1
ATOM 651 O O . ALA A 1 82 ? -8.450 -6.534 25.012 1.00 82.56 82 ALA A O 1
ATOM 652 N N . THR A 1 83 ? -9.433 -5.249 23.458 1.00 87.19 83 THR A N 1
ATOM 653 C CA . THR A 1 83 ? -10.637 -4.960 24.249 1.00 87.19 83 THR A CA 1
ATOM 654 C C . THR A 1 83 ? -11.797 -5.889 23.863 1.00 87.19 83 THR A C 1
ATOM 656 O O . THR A 1 83 ? -12.208 -5.914 22.700 1.00 87.19 83 THR A O 1
ATOM 659 N N . PRO A 1 84 ? -12.386 -6.649 24.806 1.00 91.56 84 PRO A N 1
ATOM 660 C CA . PRO A 1 84 ? -13.600 -7.421 24.548 1.00 91.56 84 PRO A CA 1
ATOM 661 C C . PRO A 1 84 ? -14.774 -6.527 24.137 1.00 91.56 84 PRO A C 1
ATOM 663 O O . PRO A 1 84 ? -14.978 -5.461 24.719 1.00 91.56 84 PRO A O 1
ATOM 666 N N . LEU A 1 85 ? -15.601 -6.993 23.200 1.00 92.62 85 LEU A N 1
ATOM 667 C CA . LEU A 1 85 ? -16.765 -6.255 22.702 1.00 92.62 85 LEU A CA 1
ATOM 668 C C . LEU A 1 85 ? -17.692 -5.775 23.830 1.00 92.62 85 LEU A C 1
ATOM 670 O O . LEU A 1 85 ? -18.112 -4.619 23.837 1.00 92.62 85 LEU A O 1
ATOM 674 N N . ALA A 1 86 ? -17.971 -6.641 24.807 1.00 91.00 86 ALA A N 1
ATOM 675 C CA . ALA A 1 86 ? -18.812 -6.308 25.956 1.00 91.00 86 ALA A CA 1
ATOM 676 C C . ALA A 1 86 ? -18.258 -5.123 26.769 1.00 91.00 86 ALA A C 1
ATOM 678 O O . ALA A 1 86 ? -19.024 -4.267 27.211 1.00 91.00 86 ALA A O 1
ATOM 679 N N . ALA A 1 87 ? -16.932 -5.034 26.912 1.00 90.81 87 ALA A N 1
ATOM 680 C CA . ALA A 1 87 ? -16.283 -3.938 27.624 1.00 90.81 87 ALA A CA 1
ATOM 681 C C . ALA A 1 87 ? -16.370 -2.618 26.843 1.00 90.81 87 ALA A C 1
ATOM 683 O O . ALA A 1 87 ? -16.548 -1.566 27.452 1.00 90.81 87 ALA A O 1
ATOM 684 N N . VAL A 1 88 ? -16.290 -2.665 25.507 1.00 91.88 88 VAL A N 1
ATOM 685 C CA . VAL A 1 88 ? -16.488 -1.474 24.666 1.00 91.88 88 VAL A CA 1
ATOM 686 C C . VAL A 1 88 ? -17.926 -0.975 24.770 1.00 91.88 88 VAL A C 1
ATOM 688 O O . VAL A 1 88 ? -18.136 0.209 25.004 1.00 91.88 88 VAL A O 1
ATOM 691 N N . ILE A 1 89 ? -18.915 -1.870 24.677 1.00 92.81 89 ILE A N 1
ATOM 692 C CA . ILE A 1 89 ? -20.335 -1.507 24.816 1.00 92.81 89 ILE A 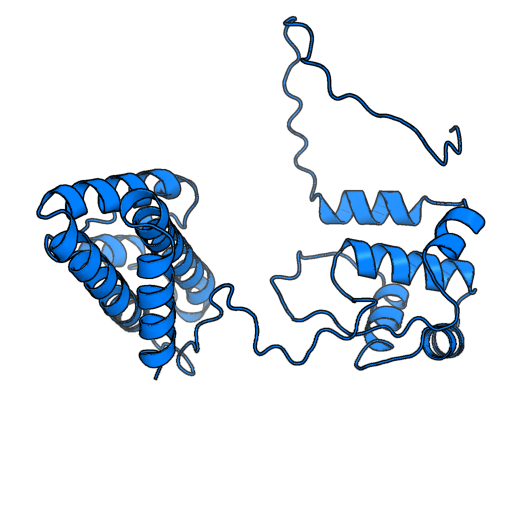CA 1
ATOM 693 C C . ILE A 1 89 ? -20.589 -0.849 26.175 1.00 92.81 89 ILE A C 1
ATOM 695 O O . ILE A 1 89 ? -21.184 0.223 26.227 1.00 92.81 89 ILE A O 1
ATOM 699 N N . GLN A 1 90 ? -20.069 -1.433 27.259 1.00 92.19 90 GLN A N 1
ATOM 700 C CA . GLN A 1 90 ? -20.231 -0.889 28.607 1.00 92.19 90 GLN A CA 1
ATOM 701 C C . GLN A 1 90 ? -19.615 0.510 28.772 1.00 92.19 90 GLN A C 1
ATOM 703 O O . GLN A 1 90 ? -20.182 1.339 29.477 1.00 92.19 90 GLN A O 1
ATOM 708 N N . LYS A 1 91 ? -18.463 0.771 28.142 1.00 91.12 91 LYS A N 1
ATOM 709 C CA . LYS A 1 91 ? -17.739 2.050 28.249 1.00 91.12 91 LYS A CA 1
ATOM 710 C C . LYS A 1 91 ? -18.185 3.107 27.236 1.00 91.12 91 LYS A C 1
ATOM 712 O O . LYS A 1 91 ? -17.792 4.253 27.383 1.00 91.12 91 LYS A O 1
ATOM 717 N N . SER A 1 92 ? -18.959 2.729 26.218 1.00 89.75 92 SER A N 1
ATOM 718 C CA . SER A 1 92 ? -19.308 3.617 25.101 1.00 89.75 92 SER A CA 1
ATOM 719 C C . SER A 1 92 ? -20.307 4.721 25.439 1.00 89.75 92 SER A C 1
ATOM 721 O O . SER A 1 92 ? -20.425 5.655 24.656 1.00 89.75 92 SER A O 1
ATOM 723 N N . GLU A 1 93 ? -21.053 4.596 26.544 1.00 90.94 93 GLU A N 1
ATOM 724 C CA . GLU A 1 93 ? -22.153 5.501 26.940 1.00 90.94 93 GLU A CA 1
ATOM 725 C C . GLU A 1 93 ? -23.264 5.675 25.877 1.00 90.94 93 GLU A C 1
ATOM 727 O O . GLU A 1 93 ? -24.169 6.493 26.038 1.00 90.94 93 GLU A O 1
ATOM 732 N N . LEU A 1 94 ? -23.239 4.868 24.811 1.00 91.06 94 LEU A N 1
ATOM 733 C CA . LEU A 1 94 ? -24.233 4.835 23.743 1.00 91.06 94 LEU A CA 1
ATOM 734 C C . LEU A 1 94 ? -25.104 3.579 23.840 1.00 91.06 94 LEU A C 1
ATOM 736 O O . LEU A 1 94 ? -24.789 2.607 24.534 1.00 91.06 94 LEU A O 1
ATOM 740 N N . LEU A 1 95 ? -26.217 3.584 23.102 1.00 93.00 95 LEU A N 1
ATOM 741 C CA . LEU A 1 95 ? -27.032 2.387 22.933 1.00 93.00 95 LEU A CA 1
ATOM 742 C C . LEU A 1 95 ? -26.226 1.304 22.216 1.00 93.00 95 LEU A C 1
ATOM 744 O O . LEU A 1 95 ? -25.447 1.582 21.306 1.00 93.00 95 LEU A O 1
ATOM 748 N N . ARG A 1 96 ? -26.482 0.040 22.575 1.00 93.50 96 ARG A N 1
ATOM 749 C CA . ARG A 1 96 ? -25.783 -1.121 22.003 1.00 93.50 96 ARG A CA 1
ATOM 750 C C . ARG A 1 96 ? -25.757 -1.085 20.475 1.00 93.50 96 ARG A C 1
ATOM 752 O O . ARG A 1 96 ? -24.705 -1.316 19.890 1.00 93.50 96 ARG A O 1
ATOM 759 N N . PHE A 1 97 ? -26.891 -0.797 19.841 1.00 93.19 97 PHE A N 1
ATOM 760 C CA . PHE A 1 97 ? -26.983 -0.739 18.385 1.00 93.19 97 PHE A CA 1
ATOM 761 C C . PHE A 1 97 ? -26.079 0.348 17.786 1.00 93.19 97 PHE A C 1
ATOM 763 O O . PHE A 1 97 ? -25.340 0.065 16.845 1.00 93.19 97 PHE A O 1
ATOM 770 N N . ASP A 1 98 ? -26.065 1.548 18.367 1.00 92.12 98 ASP A N 1
ATOM 771 C CA . ASP A 1 98 ? -25.222 2.652 17.901 1.00 92.12 98 ASP A CA 1
ATOM 772 C C . ASP A 1 98 ? -23.736 2.327 18.065 1.00 92.12 98 ASP A C 1
ATOM 774 O O . ASP A 1 98 ? -22.957 2.503 17.127 1.00 92.12 98 ASP A O 1
ATOM 778 N N . THR A 1 99 ? -23.347 1.747 19.204 1.00 94.00 99 THR A N 1
ATOM 779 C CA . THR A 1 99 ? -21.971 1.289 19.433 1.00 94.00 99 THR A CA 1
ATOM 780 C C . THR A 1 99 ? -21.565 0.219 18.425 1.00 94.00 99 THR A C 1
ATOM 782 O O . THR A 1 99 ? -20.485 0.300 17.842 1.00 94.00 99 THR A O 1
ATOM 785 N N . LEU A 1 100 ? -22.422 -0.773 18.166 1.00 94.56 100 LEU A N 1
ATOM 786 C CA . LEU A 1 100 ? -22.139 -1.828 17.189 1.00 94.56 100 LEU A CA 1
ATOM 787 C C . LEU A 1 100 ? -22.066 -1.290 15.758 1.00 94.56 100 LEU A C 1
ATOM 789 O O . LEU A 1 100 ? -21.207 -1.724 14.992 1.00 94.56 100 LEU A O 1
ATOM 793 N N . LYS A 1 101 ? -22.921 -0.330 15.396 1.00 94.25 101 LYS A N 1
ATOM 794 C CA . LYS A 1 101 ? -22.886 0.331 14.087 1.00 94.25 101 LYS A CA 1
ATOM 795 C C . LYS A 1 101 ? -21.583 1.107 13.901 1.00 94.25 101 LYS A C 1
ATOM 797 O O . LYS A 1 101 ? -20.982 1.040 12.829 1.00 94.25 101 LYS A O 1
ATOM 802 N N . ILE A 1 102 ? -21.108 1.754 14.965 1.00 93.69 102 ILE A N 1
ATOM 803 C CA . ILE A 1 102 ? -19.821 2.447 14.977 1.00 93.69 102 ILE A CA 1
ATOM 804 C C . ILE A 1 102 ? -18.662 1.479 14.790 1.00 93.69 102 ILE A C 1
ATOM 806 O O . ILE A 1 102 ? -17.867 1.610 13.861 1.00 93.69 102 ILE A O 1
ATOM 810 N N . LEU A 1 103 ? -18.620 0.432 15.606 1.00 93.44 103 LEU A N 1
ATOM 811 C CA . LEU A 1 103 ? -17.628 -0.628 15.480 1.00 93.44 103 LEU A CA 1
ATOM 812 C C . LEU A 1 103 ? -17.661 -1.292 14.098 1.00 93.44 103 LEU A C 1
ATOM 814 O O . LEU A 1 103 ? -16.621 -1.701 13.585 1.00 93.44 103 LEU A O 1
ATOM 818 N N . TYR A 1 104 ? -18.837 -1.385 13.474 1.00 93.50 104 TYR A N 1
ATOM 819 C CA . TYR A 1 104 ? -18.989 -1.991 12.161 1.00 93.50 104 TYR A CA 1
ATOM 820 C C . TYR A 1 104 ? -18.294 -1.174 11.073 1.00 93.50 104 TYR A C 1
ATOM 822 O O . TYR A 1 104 ? -17.511 -1.755 10.320 1.00 93.50 104 TYR A O 1
ATOM 830 N N . TYR A 1 105 ? -18.501 0.147 10.994 1.00 90.19 105 TYR A N 1
ATOM 831 C CA . TYR A 1 105 ? -17.739 0.927 10.015 1.00 90.19 105 TYR A CA 1
ATOM 832 C C . TYR A 1 105 ? -16.262 1.030 10.388 1.00 90.19 105 TYR A C 1
ATOM 834 O O . TYR A 1 105 ? -15.439 0.998 9.483 1.00 90.19 105 TYR A O 1
ATOM 842 N N . LEU A 1 106 ? -15.888 1.071 11.674 1.00 89.75 106 LEU A N 1
ATOM 843 C CA . LEU A 1 106 ? -14.471 1.060 12.063 1.00 89.75 106 LEU A CA 1
ATOM 844 C C . LEU A 1 106 ? -13.770 -0.220 11.570 1.00 89.75 106 LEU A C 1
ATOM 846 O O . LEU A 1 106 ? -12.624 -0.161 11.136 1.00 89.75 106 LEU A O 1
ATOM 850 N N . LEU A 1 107 ? -14.463 -1.367 11.568 1.00 89.25 107 LEU A N 1
ATOM 851 C CA . LEU A 1 107 ? -13.972 -2.613 10.963 1.00 89.25 107 LEU A CA 1
ATOM 852 C C . LEU A 1 107 ? -13.894 -2.538 9.430 1.00 89.25 107 LEU A C 1
ATOM 854 O O . LEU A 1 107 ? -13.004 -3.142 8.838 1.00 89.25 107 LEU A O 1
ATOM 858 N N . LYS A 1 108 ? -14.833 -1.847 8.770 1.00 87.44 108 LYS A N 1
ATOM 859 C CA . LYS A 1 108 ? -14.865 -1.710 7.300 1.00 87.44 108 LYS A CA 1
ATOM 860 C C . LYS A 1 108 ? -13.864 -0.703 6.755 1.00 87.44 108 LYS A C 1
ATOM 862 O O . LYS A 1 108 ? -13.370 -0.903 5.654 1.00 87.44 108 LYS A O 1
ATOM 867 N N . LEU A 1 109 ? -13.560 0.324 7.537 1.00 82.44 109 LEU A N 1
ATOM 868 C CA . LEU A 1 109 ? -12.523 1.316 7.268 1.00 82.44 109 LEU A CA 1
ATOM 869 C C . LEU A 1 109 ? -11.147 0.856 7.770 1.00 82.44 109 LEU A C 1
ATOM 871 O O . LEU A 1 109 ? -10.201 1.632 7.736 1.00 82.44 109 LEU A O 1
ATOM 875 N N . GLU A 1 110 ? -11.048 -0.386 8.259 1.00 84.12 110 GLU A N 1
ATOM 876 C CA . GLU A 1 110 ? -9.812 -0.989 8.766 1.00 84.12 110 GLU A CA 1
ATOM 877 C C . GLU A 1 110 ? -9.131 -0.154 9.867 1.00 84.12 110 GLU A C 1
ATOM 879 O O . GLU A 1 110 ? -7.916 -0.186 10.013 1.00 84.12 110 GLU A O 1
ATOM 884 N N . LEU A 1 111 ? -9.914 0.572 10.674 1.00 82.88 111 LEU A N 1
ATOM 885 C CA . LEU A 1 111 ? -9.436 1.320 11.844 1.00 82.88 111 LEU A CA 1
ATOM 886 C C . LEU A 1 111 ? -9.330 0.429 13.093 1.00 82.88 111 LEU A C 1
ATOM 888 O O . LEU A 1 111 ? -8.555 0.712 14.005 1.00 82.88 111 LEU A O 1
ATOM 892 N N . ILE A 1 112 ? -10.081 -0.677 13.120 1.00 89.06 112 ILE A N 1
ATOM 893 C CA . ILE A 1 112 ? -10.000 -1.733 14.139 1.00 89.06 112 ILE A CA 1
ATOM 894 C C . ILE A 1 112 ? -10.082 -3.118 13.484 1.00 89.06 112 ILE A C 1
ATOM 896 O O . ILE A 1 112 ? -10.471 -3.256 12.326 1.00 89.06 112 ILE A O 1
ATOM 900 N N . CYS A 1 113 ? -9.746 -4.170 14.230 1.00 86.25 113 CYS A N 1
ATOM 901 C CA . CYS A 1 113 ? -9.763 -5.563 13.779 1.00 86.25 113 CYS A CA 1
ATOM 902 C C . CYS A 1 113 ? -10.435 -6.487 14.809 1.00 86.25 113 CYS A C 1
ATOM 904 O O . CYS A 1 113 ? -10.329 -6.264 16.008 1.00 86.25 113 CYS A O 1
ATOM 906 N N . ASN A 1 114 ? -11.082 -7.568 14.354 1.00 83.44 114 ASN A N 1
ATOM 907 C CA . ASN A 1 114 ? -11.758 -8.569 15.207 1.00 83.44 114 ASN A CA 1
ATOM 908 C C . ASN A 1 114 ? -10.949 -9.861 15.423 1.00 83.44 114 ASN A C 1
ATOM 910 O O . ASN A 1 114 ? -11.439 -10.849 15.969 1.00 83.44 114 ASN A O 1
ATOM 914 N N . ARG A 1 115 ? -9.717 -9.890 14.924 1.00 78.44 115 ARG A N 1
ATOM 915 C CA . ARG A 1 115 ? -8.777 -10.986 15.126 1.00 78.44 115 ARG A CA 1
ATOM 916 C C . ARG A 1 115 ? -7.581 -10.407 15.833 1.00 78.44 115 ARG A C 1
ATOM 918 O O . ARG A 1 115 ? -7.130 -9.329 15.445 1.00 78.44 115 ARG A O 1
ATOM 925 N N . LYS A 1 116 ? -7.041 -11.168 16.792 1.00 66.25 116 LYS A N 1
ATOM 926 C CA . LYS A 1 116 ? -5.689 -10.937 17.284 1.00 66.25 116 LYS A CA 1
ATOM 927 C C . LYS A 1 116 ? -4.809 -11.050 16.061 1.00 66.25 116 LYS A C 1
ATOM 929 O O . LYS A 1 116 ? -4.485 -12.156 15.619 1.00 66.25 116 LYS A O 1
ATOM 934 N N . GLN A 1 117 ? -4.485 -9.910 15.465 1.00 58.94 117 GLN A N 1
ATOM 935 C CA . GLN A 1 117 ? -3.368 -9.895 14.566 1.00 58.94 117 GLN A CA 1
ATOM 936 C C . GLN A 1 117 ? -2.229 -10.395 15.450 1.00 58.94 117 GLN A C 1
ATOM 938 O O . GLN A 1 117 ? -2.080 -9.906 16.578 1.00 58.94 117 GLN A O 1
ATOM 943 N N . PRO A 1 118 ? -1.491 -11.443 15.047 1.00 42.16 118 PRO A N 1
ATOM 944 C CA . PRO A 1 118 ? -0.221 -11.676 15.705 1.00 42.16 118 PRO A CA 1
ATOM 945 C C . PRO A 1 118 ? 0.464 -10.309 15.810 1.00 42.16 118 PRO A C 1
ATOM 947 O O . PRO A 1 118 ? 0.297 -9.468 14.919 1.00 42.16 118 PRO A O 1
ATOM 950 N N . THR A 1 119 ? 1.285 -10.093 16.830 1.00 41.69 119 THR A N 1
ATOM 951 C CA . THR A 1 119 ? 2.449 -9.215 16.688 1.00 41.69 119 THR A CA 1
ATOM 952 C C . THR A 1 119 ? 3.346 -9.831 15.602 1.00 41.69 119 THR A C 1
ATOM 954 O O . THR A 1 119 ? 4.486 -10.219 15.811 1.00 41.69 119 THR A O 1
ATOM 957 N N . ARG A 1 120 ? 2.794 -10.007 14.397 1.00 33.59 120 ARG A N 1
ATOM 958 C CA . ARG A 1 120 ? 3.487 -9.950 13.147 1.00 33.59 120 ARG A CA 1
ATOM 959 C C . ARG A 1 120 ? 4.087 -8.570 13.245 1.00 33.59 120 ARG A C 1
ATOM 961 O O . ARG A 1 120 ? 3.404 -7.572 13.035 1.00 33.59 120 ARG A O 1
ATOM 968 N N . GLN A 1 121 ? 5.380 -8.551 13.556 1.00 34.22 121 GLN A N 1
ATOM 969 C CA . GLN A 1 121 ? 6.256 -7.658 12.824 1.00 34.22 121 GLN A CA 1
ATOM 970 C C . GLN A 1 121 ? 5.664 -7.558 11.418 1.00 34.22 121 GLN A C 1
ATOM 972 O O . GLN A 1 121 ? 5.418 -8.624 10.825 1.00 34.22 121 GLN A O 1
ATOM 977 N N . PRO A 1 122 ? 5.275 -6.346 11.000 1.00 30.22 122 PRO A N 1
ATOM 978 C CA . PRO A 1 122 ? 4.459 -6.129 9.822 1.00 30.22 122 PRO A CA 1
ATOM 979 C C . PRO A 1 122 ? 4.957 -7.073 8.741 1.00 30.22 122 PRO A C 1
ATOM 981 O O . PRO A 1 122 ? 6.151 -7.121 8.446 1.00 30.22 122 PRO A O 1
ATOM 984 N N . THR A 1 123 ? 4.068 -7.926 8.223 1.00 29.58 123 THR A N 1
ATOM 985 C CA . THR A 1 123 ? 4.399 -8.601 6.967 1.00 29.58 123 THR A CA 1
ATOM 986 C C . THR A 1 123 ? 4.664 -7.442 6.023 1.00 29.58 123 THR A C 1
ATOM 988 O O . THR A 1 123 ? 3.750 -6.632 5.864 1.00 29.58 123 THR A O 1
ATOM 991 N N . PRO A 1 124 ? 5.898 -7.240 5.543 1.00 36.19 124 PRO A N 1
ATOM 992 C CA . PRO A 1 124 ? 6.255 -5.942 5.021 1.00 36.19 124 PRO A CA 1
ATOM 993 C C . PRO A 1 124 ? 5.495 -5.746 3.709 1.00 36.19 124 PRO A C 1
ATOM 995 O O . PRO A 1 124 ? 5.887 -6.263 2.670 1.00 36.19 124 PRO A O 1
ATOM 998 N N . ARG A 1 125 ? 4.416 -4.963 3.742 1.00 36.22 125 ARG A N 1
ATOM 999 C CA . ARG A 1 125 ? 4.473 -3.759 2.918 1.00 36.22 125 ARG A CA 1
ATOM 1000 C C . ARG A 1 125 ? 5.620 -2.961 3.502 1.00 36.22 125 ARG A C 1
ATOM 1002 O O . ARG A 1 125 ? 5.725 -2.908 4.726 1.00 36.22 125 ARG A O 1
ATOM 1009 N N . PHE A 1 126 ? 6.540 -2.534 2.654 1.00 39.44 126 PHE A N 1
ATOM 1010 C CA . PHE A 1 126 ? 7.824 -1.982 3.048 1.00 39.44 126 PHE A CA 1
ATOM 1011 C C . PHE A 1 126 ? 7.631 -0.687 3.839 1.00 39.44 126 PHE A C 1
ATOM 1013 O O . PHE A 1 126 ? 7.885 0.397 3.345 1.00 39.44 126 PHE A O 1
ATOM 1020 N N . ILE A 1 127 ? 7.241 -0.795 5.103 1.00 38.81 127 ILE A N 1
ATOM 1021 C CA . ILE A 1 127 ? 7.624 0.175 6.107 1.00 38.81 127 ILE A CA 1
ATOM 1022 C C . ILE A 1 127 ? 9.068 -0.206 6.375 1.00 38.81 127 ILE A C 1
ATOM 1024 O O . ILE A 1 127 ? 9.382 -1.082 7.185 1.00 38.81 127 ILE A O 1
ATOM 1028 N N . GLN A 1 128 ? 9.931 0.333 5.519 1.00 41.50 128 GLN A N 1
ATOM 1029 C CA . GLN A 1 128 ? 11.358 0.309 5.734 1.00 41.50 128 GLN A CA 1
ATOM 1030 C C . GLN A 1 128 ? 11.590 0.817 7.156 1.00 41.50 128 GLN A C 1
ATOM 1032 O O . GLN A 1 128 ? 10.876 1.699 7.637 1.00 41.50 128 GLN A O 1
ATOM 1037 N N . GLN A 1 129 ? 12.590 0.260 7.826 1.00 41.12 129 GLN A N 1
ATOM 1038 C CA . GLN A 1 129 ? 13.289 0.999 8.863 1.00 41.12 129 GLN 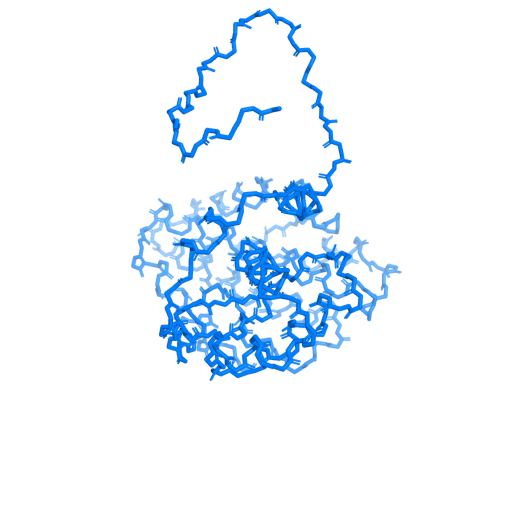A CA 1
ATOM 1039 C C . GLN A 1 129 ? 13.844 2.245 8.161 1.00 41.12 129 GLN A C 1
ATOM 1041 O O . GLN A 1 129 ? 14.920 2.209 7.568 1.00 41.12 129 GLN A O 1
ATOM 1046 N N . GLN A 1 130 ? 13.013 3.286 8.069 1.00 48.22 130 GLN A N 1
ATOM 1047 C CA . GLN A 1 130 ? 13.443 4.601 7.646 1.00 48.22 130 GLN A CA 1
ATOM 1048 C C . GLN A 1 130 ? 14.453 5.036 8.708 1.00 48.22 130 GLN A C 1
ATOM 1050 O O . GLN A 1 130 ? 14.168 4.884 9.904 1.00 48.22 130 GLN A O 1
ATOM 1055 N N . PRO A 1 131 ? 15.638 5.517 8.316 1.00 47.16 131 PRO A N 1
ATOM 1056 C CA . PRO A 1 131 ? 16.524 6.134 9.278 1.00 47.16 131 PRO A CA 1
ATOM 1057 C C . PRO A 1 131 ? 15.766 7.254 9.996 1.00 47.16 131 PRO A C 1
ATOM 1059 O O . PRO A 1 131 ? 15.017 8.009 9.378 1.00 47.16 131 PRO A O 1
ATOM 1062 N N . THR A 1 132 ? 15.987 7.323 11.309 1.00 48.44 132 THR A N 1
ATOM 1063 C CA . THR A 1 132 ? 15.583 8.354 12.279 1.00 48.44 132 THR A CA 1
ATOM 1064 C C . THR A 1 132 ? 14.882 9.596 11.750 1.00 48.44 132 THR A C 1
ATOM 1066 O O . THR A 1 132 ? 13.815 9.991 12.210 1.00 48.44 132 THR A O 1
ATOM 1069 N N . THR A 1 133 ? 15.570 10.307 10.864 1.00 64.19 133 THR A N 1
ATOM 1070 C CA . THR A 1 133 ? 15.150 11.568 10.261 1.00 64.19 133 THR A CA 1
ATOM 1071 C C . THR A 1 133 ? 16.125 11.825 9.114 1.00 64.19 133 THR A C 1
ATOM 1073 O O . THR A 1 133 ? 17.305 12.053 9.372 1.00 64.19 133 THR A O 1
ATOM 1076 N N . PHE A 1 134 ? 15.684 11.760 7.859 1.00 80.38 134 PHE A N 1
ATOM 1077 C CA . PHE A 1 134 ? 16.482 12.336 6.775 1.00 80.38 134 PHE A CA 1
ATOM 1078 C C . PHE A 1 134 ? 16.574 13.849 6.992 1.00 80.38 134 PHE A C 1
ATOM 1080 O O . PHE A 1 134 ? 15.616 14.463 7.462 1.00 80.38 134 PHE A O 1
ATOM 1087 N N . THR A 1 135 ? 17.710 14.456 6.660 1.00 82.19 135 THR A N 1
ATOM 1088 C CA . THR A 1 135 ? 17.927 15.903 6.829 1.00 82.19 135 THR A CA 1
ATOM 1089 C C . THR A 1 135 ? 17.854 16.674 5.513 1.00 82.19 135 THR A C 1
ATOM 1091 O O . THR A 1 135 ? 17.798 17.904 5.520 1.00 82.19 135 THR A O 1
ATOM 1094 N N . SER A 1 136 ? 17.843 15.970 4.376 1.00 86.88 136 SER A N 1
ATOM 1095 C CA . SER A 1 136 ? 17.770 16.572 3.045 1.00 86.88 136 SER A CA 1
ATOM 1096 C C . SER A 1 136 ? 17.221 15.617 1.977 1.00 86.88 136 SER A C 1
ATOM 1098 O O . SER A 1 136 ? 17.230 14.390 2.133 1.00 86.88 136 SER A O 1
ATOM 1100 N N . PHE A 1 137 ? 16.782 16.186 0.848 1.00 87.69 137 PHE A N 1
ATOM 1101 C CA . PHE A 1 137 ? 16.371 15.418 -0.331 1.00 87.69 137 PHE A CA 1
ATOM 1102 C C . PHE A 1 137 ? 17.522 14.606 -0.932 1.00 87.69 137 PHE A C 1
ATOM 1104 O O . PHE A 1 137 ? 17.301 13.491 -1.395 1.00 87.69 137 PHE A O 1
ATOM 1111 N N . ASP A 1 138 ? 18.741 15.147 -0.897 1.00 89.25 138 ASP A N 1
ATOM 1112 C CA . ASP A 1 138 ? 19.946 14.496 -1.417 1.00 89.25 138 ASP A CA 1
ATOM 1113 C C . ASP A 1 138 ? 20.275 13.224 -0.626 1.00 89.25 138 ASP A C 1
ATOM 1115 O O . ASP A 1 138 ? 20.376 12.142 -1.200 1.00 89.25 138 ASP A O 1
ATOM 1119 N N . GLU A 1 139 ? 20.300 13.329 0.706 1.00 89.19 139 GLU A N 1
ATOM 1120 C CA . GLU A 1 139 ? 20.507 12.191 1.608 1.00 89.19 139 GLU A CA 1
ATOM 1121 C C . GLU A 1 139 ? 19.438 11.107 1.396 1.00 89.19 139 GLU A C 1
ATOM 1123 O O . GLU A 1 139 ? 19.741 9.914 1.299 1.00 89.19 139 GLU A O 1
ATOM 1128 N N . THR A 1 140 ? 18.181 11.535 1.255 1.00 89.44 140 THR A N 1
ATOM 1129 C CA . THR A 1 140 ? 17.052 10.639 0.989 1.00 89.44 140 THR A CA 1
ATOM 1130 C C . THR A 1 140 ? 17.225 9.912 -0.347 1.00 89.44 140 THR A C 1
ATOM 1132 O O . THR A 1 140 ? 17.098 8.688 -0.423 1.00 89.44 140 THR A O 1
ATOM 1135 N N . LEU A 1 141 ? 17.558 10.643 -1.413 1.00 91.56 141 LEU A N 1
ATOM 1136 C CA . LEU A 1 141 ? 17.761 10.071 -2.740 1.00 91.56 141 LEU A CA 1
ATOM 1137 C C . LEU A 1 141 ? 18.966 9.127 -2.765 1.00 91.56 141 LEU A C 1
ATOM 1139 O O . LEU A 1 141 ? 18.893 8.062 -3.375 1.00 91.56 141 LEU A O 1
ATOM 1143 N N . GLN A 1 142 ? 20.055 9.471 -2.077 1.00 90.81 142 GLN A N 1
ATOM 1144 C CA . GLN A 1 142 ? 21.242 8.628 -1.967 1.00 90.81 142 GLN A CA 1
ATOM 1145 C C . GLN A 1 142 ? 20.923 7.294 -1.281 1.00 90.81 142 GLN A C 1
ATOM 1147 O O . GLN A 1 142 ? 21.353 6.236 -1.752 1.00 90.81 142 GLN A O 1
ATOM 1152 N N . TYR A 1 143 ? 20.125 7.332 -0.213 1.00 90.12 143 TYR A N 1
ATOM 1153 C CA . TYR A 1 143 ? 19.668 6.139 0.492 1.00 90.12 143 TYR A CA 1
ATOM 1154 C C . TYR A 1 143 ? 18.845 5.206 -0.412 1.00 90.12 143 TYR A C 1
ATOM 1156 O O . TYR A 1 143 ? 19.073 3.993 -0.434 1.00 90.12 143 TYR A O 1
ATOM 1164 N N . TYR A 1 144 ? 17.925 5.754 -1.210 1.00 92.44 144 TYR A N 1
ATOM 1165 C CA . TYR A 1 144 ? 17.133 4.963 -2.158 1.00 92.44 144 TYR A CA 1
ATOM 1166 C C . TYR A 1 144 ? 17.943 4.484 -3.365 1.00 92.44 144 TYR A C 1
ATOM 1168 O O . TYR A 1 144 ? 17.785 3.342 -3.798 1.00 92.44 144 TYR A O 1
ATOM 1176 N N . ASN A 1 145 ? 18.886 5.291 -3.849 1.00 94.06 145 ASN A N 1
ATOM 1177 C CA . ASN A 1 145 ? 19.775 4.927 -4.949 1.00 94.06 145 ASN A CA 1
ATOM 1178 C C . ASN A 1 145 ? 20.591 3.662 -4.662 1.00 94.06 145 ASN A C 1
ATOM 1180 O O . ASN A 1 145 ? 20.811 2.867 -5.574 1.00 94.06 145 ASN A O 1
ATOM 1184 N N . ALA A 1 146 ? 20.991 3.425 -3.409 1.00 91.94 146 ALA A N 1
ATOM 1185 C CA . ALA A 1 146 ? 21.648 2.174 -3.026 1.00 91.94 146 ALA A CA 1
ATOM 1186 C C . ALA A 1 146 ? 20.747 0.941 -3.250 1.00 91.94 146 ALA A C 1
ATOM 1188 O O . ALA A 1 146 ? 21.237 -0.143 -3.573 1.00 91.94 146 ALA A O 1
ATOM 1189 N N . LYS A 1 147 ? 19.425 1.101 -3.105 1.00 93.62 147 LYS A N 1
ATOM 1190 C CA . LYS A 1 147 ? 18.432 0.039 -3.322 1.00 93.62 147 LYS A CA 1
ATOM 1191 C C . LYS A 1 147 ? 18.162 -0.173 -4.805 1.00 93.62 147 LYS A C 1
ATOM 1193 O O . LYS A 1 147 ? 18.192 -1.321 -5.244 1.00 93.62 147 LYS A O 1
ATOM 1198 N N . PHE A 1 148 ? 17.992 0.905 -5.568 1.00 95.06 148 PHE A N 1
ATOM 1199 C CA . PHE A 1 148 ? 17.813 0.833 -7.022 1.00 95.06 148 PHE A CA 1
ATOM 1200 C C . PHE A 1 148 ? 19.025 0.181 -7.704 1.00 95.06 148 PHE A C 1
ATOM 1202 O O . PHE A 1 148 ? 18.889 -0.762 -8.483 1.00 95.06 148 PHE A O 1
ATOM 1209 N N . GLU A 1 149 ? 20.242 0.571 -7.309 1.00 94.62 149 GLU A N 1
ATOM 1210 C CA . GLU A 1 149 ? 21.479 -0.042 -7.808 1.00 94.62 149 GLU A CA 1
ATOM 1211 C C . GLU A 1 149 ? 21.559 -1.541 -7.482 1.00 94.62 149 GLU A C 1
ATOM 1213 O O . GLU A 1 149 ? 21.980 -2.352 -8.313 1.00 94.62 149 GLU A O 1
ATOM 1218 N N . TYR A 1 150 ? 21.126 -1.940 -6.282 1.00 93.81 150 TYR A N 1
ATOM 1219 C CA . TYR A 1 150 ? 21.074 -3.349 -5.907 1.00 93.81 150 TYR A CA 1
ATOM 1220 C C . TYR A 1 150 ? 20.097 -4.139 -6.782 1.00 93.81 150 TYR A C 1
ATOM 1222 O O . TYR A 1 150 ? 20.460 -5.204 -7.290 1.00 93.81 150 TYR A O 1
ATOM 1230 N N . ILE A 1 151 ? 18.879 -3.624 -6.971 1.00 93.69 151 ILE A N 1
ATOM 1231 C CA . ILE A 1 151 ? 17.845 -4.261 -7.792 1.00 93.69 151 ILE A CA 1
ATOM 1232 C C . ILE A 1 151 ? 18.328 -4.401 -9.235 1.00 93.69 151 ILE A C 1
ATOM 1234 O O . ILE A 1 151 ? 18.276 -5.498 -9.801 1.00 93.69 151 ILE A O 1
ATOM 1238 N N . TYR A 1 152 ? 18.891 -3.331 -9.796 1.00 94.31 152 TYR A N 1
ATOM 1239 C CA . TYR A 1 152 ? 19.482 -3.351 -11.126 1.00 94.31 152 TYR A CA 1
ATOM 1240 C C . TYR A 1 152 ? 20.598 -4.385 -11.248 1.00 94.31 152 TYR A C 1
ATOM 1242 O O . TYR A 1 152 ? 20.626 -5.139 -12.217 1.00 94.31 152 TYR A O 1
ATOM 1250 N N . ARG A 1 153 ? 21.490 -4.493 -10.258 1.00 93.19 153 ARG A N 1
ATOM 1251 C CA . ARG A 1 153 ? 22.556 -5.503 -10.265 1.00 93.19 153 ARG A CA 1
ATOM 1252 C C . ARG A 1 153 ? 22.005 -6.928 -10.255 1.00 93.19 153 ARG A C 1
ATOM 1254 O O . ARG A 1 153 ? 22.558 -7.784 -10.943 1.00 93.19 153 ARG A O 1
ATOM 1261 N N . VAL A 1 154 ? 20.943 -7.193 -9.491 1.00 91.94 154 VAL A N 1
ATOM 1262 C CA . VAL A 1 154 ? 20.284 -8.511 -9.470 1.00 91.94 154 VAL A CA 1
ATOM 1263 C C . VAL A 1 154 ? 19.676 -8.824 -10.837 1.00 91.94 154 VAL A C 1
ATOM 1265 O O . VAL A 1 154 ? 19.937 -9.894 -11.377 1.00 91.94 154 VAL A O 1
ATOM 1268 N N . LEU A 1 155 ? 18.939 -7.883 -11.433 1.00 91.62 155 LEU A N 1
ATOM 1269 C CA . LEU A 1 155 ? 18.376 -8.059 -12.775 1.00 91.62 155 LEU A CA 1
ATOM 1270 C C . LEU A 1 155 ? 19.464 -8.238 -13.834 1.00 91.62 155 LEU A C 1
ATOM 1272 O O . LEU A 1 155 ? 19.435 -9.201 -14.594 1.00 91.62 155 LEU A O 1
ATOM 1276 N N . SER A 1 156 ? 20.454 -7.352 -13.866 1.00 93.12 156 SER A N 1
ATOM 1277 C CA . SER A 1 156 ? 21.521 -7.368 -14.867 1.00 93.12 156 SER A CA 1
ATOM 1278 C C . SER A 1 156 ? 22.342 -8.658 -14.821 1.00 93.12 156 SER A C 1
ATOM 1280 O O . SER A 1 156 ? 22.769 -9.155 -15.860 1.00 93.12 156 SER A O 1
ATOM 1282 N N . LYS A 1 157 ? 22.507 -9.257 -13.637 1.00 93.31 157 LYS A N 1
ATOM 1283 C CA . LYS A 1 157 ? 23.185 -10.547 -13.492 1.00 93.31 157 LYS A CA 1
ATOM 1284 C C . LYS A 1 157 ? 22.430 -11.699 -14.166 1.00 93.31 157 LYS A C 1
ATOM 1286 O O . LYS A 1 157 ? 23.073 -12.568 -14.746 1.00 93.31 157 LYS A O 1
ATOM 1291 N N . GLU A 1 158 ? 21.101 -11.707 -14.090 1.00 90.62 158 GLU A N 1
ATOM 1292 C CA . GLU A 1 158 ? 20.273 -12.814 -14.590 1.00 90.62 158 GLU A CA 1
ATOM 1293 C C . GLU A 1 158 ? 19.860 -12.636 -16.061 1.00 90.62 158 GLU A C 1
ATOM 1295 O O . GLU A 1 158 ? 19.789 -13.609 -16.808 1.00 90.62 158 GLU A O 1
ATOM 1300 N N . ILE A 1 159 ? 19.600 -11.398 -16.499 1.00 89.88 159 ILE A N 1
ATOM 1301 C CA . ILE A 1 159 ? 19.051 -11.095 -17.837 1.00 89.88 159 ILE A CA 1
ATOM 1302 C C . ILE A 1 159 ? 19.889 -10.091 -18.648 1.00 89.88 159 ILE A C 1
ATOM 1304 O O . ILE A 1 159 ? 19.503 -9.691 -19.748 1.00 89.88 159 ILE A O 1
ATOM 1308 N N . GLY A 1 160 ? 21.060 -9.697 -18.142 1.00 89.12 160 GLY A N 1
ATOM 1309 C CA . GLY A 1 160 ? 22.036 -8.899 -18.882 1.00 89.12 160 GLY A CA 1
ATOM 1310 C C . GLY A 1 160 ? 21.592 -7.450 -19.143 1.00 89.12 160 GLY A C 1
ATOM 1311 O O . GLY A 1 160 ? 20.925 -6.841 -18.303 1.00 89.12 160 GLY A O 1
ATOM 1312 N N . PRO A 1 161 ? 21.965 -6.852 -20.293 1.00 86.31 161 PRO A N 1
ATOM 1313 C CA . PRO A 1 161 ? 21.725 -5.431 -20.577 1.00 86.31 161 PRO A CA 1
ATOM 1314 C C . PRO A 1 161 ? 20.237 -5.065 -20.705 1.00 86.31 161 PRO A C 1
ATOM 1316 O O . PRO A 1 161 ? 19.879 -3.901 -20.541 1.00 86.31 161 PRO A O 1
ATOM 1319 N N . VAL A 1 162 ? 19.360 -6.050 -20.934 1.00 90.69 162 VAL A N 1
ATOM 1320 C CA . VAL A 1 162 ? 17.900 -5.852 -21.023 1.00 90.69 162 VAL A CA 1
ATOM 1321 C C . VAL A 1 162 ? 17.303 -5.380 -19.689 1.00 90.69 162 VAL A C 1
ATOM 1323 O O . VAL A 1 162 ? 16.247 -4.752 -19.673 1.00 90.69 162 VAL A O 1
ATOM 1326 N N . ALA A 1 163 ? 18.002 -5.608 -18.569 1.00 90.62 163 ALA A N 1
ATOM 1327 C CA . ALA A 1 163 ? 17.611 -5.115 -17.250 1.00 90.62 163 ALA A CA 1
ATOM 1328 C C . ALA A 1 163 ? 17.343 -3.603 -17.228 1.00 90.62 163 ALA A C 1
ATOM 1330 O O . ALA A 1 163 ? 16.410 -3.161 -16.561 1.00 90.62 163 ALA A O 1
ATOM 1331 N N . HIS A 1 164 ? 18.131 -2.821 -17.975 1.00 91.62 164 HIS A N 1
ATOM 1332 C CA . HIS A 1 164 ? 17.987 -1.368 -18.008 1.00 91.62 164 HIS A CA 1
ATOM 1333 C C . HIS A 1 164 ? 16.652 -0.947 -18.627 1.00 91.62 164 HIS A C 1
ATOM 1335 O O . HIS A 1 164 ? 15.919 -0.172 -18.024 1.00 91.62 164 HIS A O 1
ATOM 1341 N N . SER A 1 165 ? 16.301 -1.521 -19.782 1.00 92.31 165 SER A N 1
ATOM 1342 C CA . SER A 1 165 ? 15.022 -1.258 -20.449 1.00 92.31 165 SER A CA 1
ATOM 1343 C C . SER A 1 165 ? 13.831 -1.676 -19.590 1.00 92.31 165 SER A C 1
ATOM 1345 O O . SER A 1 165 ? 12.875 -0.926 -19.478 1.00 92.31 165 SER A O 1
ATOM 1347 N N . ILE A 1 166 ? 13.906 -2.829 -18.915 1.00 92.38 166 ILE A N 1
ATOM 1348 C CA . ILE A 1 166 ? 12.815 -3.311 -18.054 1.00 92.38 166 ILE A CA 1
ATOM 1349 C C . ILE A 1 166 ? 12.556 -2.367 -16.878 1.00 92.38 166 ILE A C 1
ATOM 1351 O O . ILE A 1 166 ? 11.397 -2.076 -16.577 1.00 92.38 166 ILE A O 1
ATOM 1355 N N . LEU A 1 167 ? 13.610 -1.912 -16.194 1.00 91.62 167 LEU A N 1
ATOM 1356 C CA . LEU A 1 167 ? 13.443 -0.970 -15.087 1.00 91.62 167 LEU A CA 1
ATOM 1357 C C . LEU A 1 167 ? 12.949 0.386 -15.585 1.00 91.62 167 LEU A C 1
ATOM 1359 O O . LEU A 1 167 ? 12.027 0.936 -14.990 1.00 91.62 167 LEU A O 1
ATOM 1363 N N . PHE A 1 168 ? 13.496 0.874 -16.700 1.00 92.25 168 PHE A N 1
ATOM 1364 C CA . PHE A 1 168 ? 13.045 2.113 -17.325 1.00 92.25 168 PHE A CA 1
ATOM 1365 C C . PHE A 1 168 ? 11.550 2.063 -17.660 1.00 92.25 168 PHE A C 1
ATOM 1367 O O . PHE A 1 168 ? 10.798 2.897 -17.167 1.00 92.25 168 PHE A O 1
ATOM 1374 N N . ASP A 1 169 ? 11.095 1.029 -18.371 1.00 92.25 169 ASP A N 1
ATOM 1375 C CA . ASP A 1 169 ? 9.682 0.856 -18.727 1.00 92.25 169 ASP A CA 1
ATOM 1376 C C . ASP A 1 169 ? 8.782 0.762 -17.484 1.00 92.25 169 ASP A C 1
ATOM 1378 O O . ASP A 1 169 ? 7.679 1.309 -17.457 1.00 92.25 169 ASP A O 1
ATOM 1382 N N . SER A 1 170 ? 9.253 0.081 -16.434 1.00 91.50 170 SER A N 1
ATOM 1383 C CA . SER A 1 170 ? 8.500 -0.081 -15.184 1.00 91.50 170 SER A CA 1
ATOM 1384 C C . SER A 1 170 ? 8.341 1.237 -14.429 1.00 91.50 170 SER A C 1
ATOM 1386 O O . SER A 1 170 ? 7.291 1.476 -13.836 1.00 91.50 170 SER A O 1
ATOM 1388 N N . ILE A 1 171 ? 9.359 2.096 -14.468 1.00 90.94 171 ILE A N 1
ATOM 1389 C CA . ILE A 1 171 ? 9.338 3.414 -13.834 1.00 90.94 171 ILE A CA 1
ATOM 1390 C C . ILE A 1 171 ? 8.509 4.394 -14.663 1.00 90.94 171 ILE A C 1
ATOM 1392 O O . ILE A 1 171 ? 7.656 5.088 -14.114 1.00 90.94 171 ILE A O 1
ATOM 1396 N N . THR A 1 172 ? 8.677 4.414 -15.985 1.00 90.94 172 THR A N 1
ATOM 1397 C CA . THR A 1 172 ? 7.870 5.253 -16.880 1.00 90.94 172 THR A CA 1
ATOM 1398 C C . THR A 1 172 ? 6.379 4.935 -16.768 1.00 90.94 172 THR A C 1
ATOM 1400 O O . THR A 1 172 ? 5.562 5.850 -16.776 1.00 90.94 172 THR A O 1
ATOM 1403 N N . ALA A 1 173 ? 6.005 3.669 -16.555 1.00 89.75 173 ALA A N 1
ATOM 1404 C CA . ALA A 1 173 ? 4.609 3.273 -16.361 1.00 89.75 173 ALA A CA 1
ATOM 1405 C C . ALA A 1 173 ? 3.932 3.904 -15.128 1.00 89.75 173 ALA A C 1
ATOM 1407 O O . ALA A 1 173 ? 2.705 3.962 -15.082 1.00 89.75 173 ALA A O 1
ATOM 1408 N N . ILE A 1 174 ? 4.704 4.363 -14.136 1.00 88.00 174 ILE A N 1
ATOM 1409 C CA . ILE A 1 174 ? 4.176 5.005 -12.924 1.00 88.00 174 ILE A CA 1
ATOM 1410 C C . ILE A 1 174 ? 4.456 6.513 -12.870 1.00 88.00 174 ILE A C 1
ATOM 1412 O O . ILE A 1 174 ? 3.974 7.173 -11.950 1.00 88.00 174 ILE A O 1
ATOM 1416 N N . GLN A 1 175 ? 5.200 7.078 -13.831 1.00 86.00 175 GLN A N 1
ATOM 1417 C CA . GLN A 1 175 ? 5.651 8.479 -13.799 1.00 86.00 175 GLN A CA 1
ATOM 1418 C C . GLN A 1 175 ? 4.503 9.493 -13.693 1.00 86.00 175 GLN A C 1
ATOM 1420 O O . GLN A 1 175 ? 4.644 10.499 -13.004 1.00 86.00 175 GLN A O 1
ATOM 1425 N N . GLU A 1 176 ? 3.356 9.223 -14.319 1.00 83.94 176 GLU A N 1
ATOM 1426 C CA . GLU A 1 176 ? 2.171 10.095 -14.249 1.00 83.94 176 GLU A CA 1
ATOM 1427 C C . GLU A 1 176 ? 1.458 10.041 -12.886 1.00 83.94 176 GLU A C 1
ATOM 1429 O O . GLU A 1 176 ? 0.673 10.928 -12.559 1.00 83.94 176 GLU A O 1
ATOM 1434 N N . SER A 1 177 ? 1.728 9.005 -12.085 1.00 80.25 177 SER A N 1
ATOM 1435 C CA . SER A 1 177 ? 1.075 8.750 -10.793 1.00 80.25 177 SER A CA 1
ATOM 1436 C C . SER A 1 177 ? 1.912 9.147 -9.571 1.00 80.25 177 SER A C 1
ATOM 1438 O O . SER A 1 177 ? 1.407 9.118 -8.447 1.00 80.25 177 SER A O 1
ATOM 1440 N N . ILE A 1 178 ? 3.179 9.520 -9.776 1.00 85.62 178 ILE A N 1
ATOM 1441 C CA . ILE A 1 178 ? 4.112 9.938 -8.719 1.00 85.62 178 ILE A CA 1
ATOM 1442 C C . ILE A 1 178 ? 4.308 11.461 -8.710 1.00 85.62 178 ILE A C 1
ATOM 1444 O O . ILE A 1 178 ? 3.863 12.170 -9.610 1.00 85.62 178 ILE A O 1
ATOM 1448 N N . HIS A 1 179 ? 4.969 11.975 -7.666 1.00 83.12 179 HIS A N 1
ATOM 1449 C CA . HIS A 1 179 ? 5.178 13.413 -7.478 1.00 83.12 179 HIS A CA 1
ATOM 1450 C C . HIS A 1 179 ? 5.849 14.065 -8.712 1.00 83.12 179 HIS A C 1
ATOM 1452 O O . HIS A 1 179 ? 6.790 13.478 -9.264 1.00 83.12 179 HIS A O 1
ATOM 1458 N N . PRO A 1 180 ? 5.442 15.286 -9.128 1.00 83.44 180 PRO A N 1
ATOM 1459 C CA . PRO A 1 180 ? 5.941 15.941 -10.343 1.00 83.44 180 PRO A CA 1
ATOM 1460 C C . PRO A 1 180 ? 7.465 16.054 -10.447 1.00 83.44 180 PRO A C 1
ATOM 1462 O O . PRO A 1 180 ? 8.011 16.085 -11.550 1.00 83.44 180 PRO A O 1
ATOM 1465 N N . CYS A 1 181 ? 8.175 16.062 -9.316 1.00 84.69 181 CYS A N 1
ATOM 1466 C CA . CYS A 1 181 ? 9.634 16.123 -9.312 1.00 84.69 181 CYS A CA 1
ATOM 1467 C C . CYS A 1 181 ? 10.331 14.944 -10.010 1.00 84.69 181 CYS A C 1
ATOM 1469 O O . CYS A 1 181 ? 11.484 15.082 -10.423 1.00 84.69 181 CYS A O 1
ATOM 1471 N N . PHE A 1 182 ? 9.632 13.820 -10.180 1.00 89.19 182 PHE A N 1
ATOM 1472 C CA . PHE A 1 182 ? 10.137 12.614 -10.830 1.00 89.19 182 PHE A CA 1
ATOM 1473 C C . PHE A 1 182 ? 9.794 12.531 -12.328 1.00 89.19 182 PHE A C 1
ATOM 1475 O O . PHE A 1 182 ? 10.263 11.621 -13.006 1.00 89.19 182 PHE A O 1
ATOM 1482 N N . GLN A 1 183 ? 9.029 13.473 -12.890 1.00 85.31 183 GLN A N 1
ATOM 1483 C CA . GLN A 1 183 ? 8.606 13.404 -14.299 1.00 85.31 183 GLN A CA 1
ATOM 1484 C C . GLN A 1 183 ? 9.778 13.396 -15.287 1.00 85.31 183 GLN A C 1
ATOM 1486 O O . GLN A 1 183 ? 9.722 12.722 -16.310 1.00 85.31 183 GLN A O 1
ATOM 1491 N N . ASN A 1 184 ? 10.856 14.111 -14.961 1.00 84.31 184 ASN A N 1
ATOM 1492 C CA . ASN A 1 184 ? 12.059 14.197 -15.791 1.00 84.31 184 ASN A CA 1
ATOM 1493 C C . ASN A 1 184 ? 13.217 13.365 -15.225 1.00 84.31 184 ASN A C 1
ATOM 1495 O O . ASN A 1 184 ? 14.376 13.706 -15.457 1.00 84.31 184 ASN A O 1
ATOM 1499 N N . LEU A 1 185 ? 12.928 12.329 -14.428 1.00 88.69 185 LEU A N 1
ATOM 1500 C CA . LEU A 1 185 ? 13.983 11.501 -13.850 1.00 88.69 185 LEU A CA 1
ATOM 1501 C C . LEU A 1 185 ? 14.743 10.757 -14.955 1.00 88.69 185 LEU A C 1
ATOM 1503 O O . LEU A 1 185 ? 14.145 10.196 -15.873 1.00 88.69 185 LEU A O 1
ATOM 1507 N N . GLU A 1 186 ? 16.065 10.700 -14.826 1.00 90.19 186 GLU A N 1
ATOM 1508 C CA . GLU A 1 186 ? 16.928 9.895 -15.692 1.00 90.19 186 GLU A CA 1
ATOM 1509 C C . GLU A 1 186 ? 17.524 8.725 -14.903 1.00 90.19 186 GLU A C 1
ATOM 1511 O O . GLU A 1 186 ? 17.973 8.892 -13.768 1.00 90.19 186 GLU A O 1
ATOM 1516 N N . ILE A 1 187 ? 17.564 7.534 -15.507 1.00 90.81 187 ILE A N 1
ATOM 1517 C CA . ILE A 1 187 ? 18.175 6.341 -14.905 1.00 90.81 187 ILE A CA 1
ATOM 1518 C C . ILE A 1 187 ? 19.568 6.151 -15.503 1.00 90.81 187 ILE A C 1
ATOM 1520 O O . ILE A 1 187 ? 19.743 6.050 -16.716 1.00 90.81 187 ILE A O 1
ATOM 1524 N N . ARG A 1 188 ? 20.585 6.066 -14.649 1.00 92.25 188 ARG A N 1
ATOM 1525 C CA . ARG A 1 188 ? 21.970 5.802 -15.044 1.00 92.25 188 ARG A CA 1
ATOM 1526 C C . ARG A 1 188 ? 22.160 4.327 -15.417 1.00 92.25 188 ARG A C 1
ATOM 1528 O O . ARG A 1 188 ? 21.414 3.448 -14.996 1.00 92.25 188 ARG A O 1
ATOM 1535 N N . GLY A 1 189 ? 23.235 4.018 -16.144 1.00 85.94 189 GLY A N 1
ATOM 1536 C CA . GLY A 1 189 ? 23.565 2.646 -16.570 1.00 85.94 189 GLY A CA 1
ATOM 1537 C C . GLY A 1 189 ? 23.864 1.644 -15.440 1.00 85.94 189 GLY A C 1
ATOM 1538 O O . GLY A 1 189 ? 24.074 0.466 -15.715 1.00 85.94 189 GLY A O 1
ATOM 1539 N N . ASN A 1 190 ? 23.890 2.091 -14.180 1.00 88.06 190 ASN A N 1
ATOM 1540 C CA . ASN A 1 190 ? 23.970 1.253 -12.982 1.00 88.06 190 ASN A CA 1
ATOM 1541 C C . ASN A 1 190 ? 22.643 1.168 -12.202 1.00 88.06 190 ASN A C 1
ATOM 1543 O O . ASN A 1 190 ? 22.639 0.690 -11.072 1.00 88.06 190 ASN A O 1
ATOM 1547 N N . GLY A 1 191 ? 21.536 1.649 -12.776 1.00 89.69 191 GLY A N 1
ATOM 1548 C CA . GLY A 1 191 ? 20.206 1.613 -12.162 1.00 89.69 191 GLY A CA 1
ATOM 1549 C C . GLY A 1 191 ? 19.932 2.717 -11.146 1.00 89.69 191 GLY A C 1
ATOM 1550 O O . GLY A 1 191 ? 18.839 2.777 -10.606 1.00 89.69 191 GLY A O 1
ATOM 1551 N N . ARG A 1 192 ? 20.891 3.610 -10.876 1.00 94.25 192 ARG A N 1
ATOM 1552 C CA . ARG A 1 192 ? 20.656 4.772 -10.006 1.00 94.25 192 ARG A CA 1
ATOM 1553 C C . ARG A 1 192 ? 19.876 5.853 -10.738 1.00 94.25 192 ARG A C 1
ATOM 1555 O O . ARG A 1 192 ? 20.126 6.093 -11.917 1.00 94.25 192 ARG A O 1
ATOM 1562 N N . ILE A 1 193 ? 19.041 6.581 -10.013 1.00 93.75 193 ILE A N 1
ATOM 1563 C CA . ILE A 1 193 ? 18.450 7.827 -10.495 1.00 93.75 193 ILE A CA 1
ATOM 1564 C C . ILE A 1 193 ? 19.531 8.912 -10.528 1.00 93.75 193 ILE A C 1
ATOM 1566 O O . ILE A 1 193 ? 20.333 9.050 -9.595 1.00 93.75 193 ILE A O 1
ATOM 1570 N N . ASP A 1 194 ? 19.562 9.690 -11.607 1.00 91.88 194 ASP A N 1
ATOM 1571 C CA . ASP A 1 194 ? 20.433 10.846 -11.731 1.00 91.88 194 ASP A CA 1
ATOM 1572 C C . ASP A 1 194 ? 19.997 11.964 -10.778 1.00 91.88 194 ASP A C 1
ATOM 1574 O O . ASP A 1 194 ? 18.964 12.604 -10.967 1.00 91.88 194 ASP A O 1
ATOM 1578 N N . GLU A 1 195 ? 20.820 12.238 -9.768 1.00 88.75 195 GLU A N 1
ATOM 1579 C CA . GLU A 1 195 ? 20.551 13.264 -8.754 1.00 88.75 195 GLU A CA 1
ATOM 1580 C C . GLU A 1 195 ? 20.269 14.638 -9.376 1.00 88.75 195 GLU A C 1
ATOM 1582 O O . GLU A 1 195 ? 19.354 15.331 -8.942 1.00 88.75 195 GLU A O 1
ATOM 1587 N N . LYS A 1 196 ? 20.974 15.026 -10.448 1.00 87.69 196 LYS A N 1
ATOM 1588 C CA . LYS A 1 196 ? 20.761 16.336 -11.083 1.00 87.69 196 LYS A CA 1
ATOM 1589 C C . LYS A 1 196 ? 19.385 16.437 -11.738 1.00 87.69 196 LYS A C 1
ATOM 1591 O O . LYS A 1 196 ? 18.808 17.522 -11.714 1.00 87.69 196 LYS A O 1
ATOM 1596 N N . SER A 1 197 ? 18.876 15.351 -12.320 1.00 87.44 197 SER A N 1
ATOM 1597 C CA . SER A 1 197 ? 17.543 15.314 -12.934 1.00 87.44 197 SER A CA 1
ATOM 1598 C C . SER A 1 197 ? 16.427 15.598 -11.919 1.00 87.44 197 SER A C 1
ATOM 1600 O O . SER A 1 197 ? 15.531 16.391 -12.198 1.00 87.44 197 SER A O 1
ATOM 1602 N N . VAL A 1 198 ? 16.551 15.062 -10.702 1.00 86.62 198 VAL A N 1
ATOM 1603 C CA . VAL A 1 198 ? 15.561 15.234 -9.628 1.00 86.62 198 VAL A CA 1
ATOM 1604 C C . VAL A 1 198 ? 15.765 16.551 -8.875 1.00 86.62 198 VAL A C 1
ATOM 1606 O O . VAL A 1 198 ? 14.808 17.293 -8.667 1.00 86.62 198 VAL A O 1
ATOM 1609 N N . MET A 1 199 ? 17.009 16.892 -8.515 1.00 85.06 199 MET A N 1
ATOM 1610 C CA . MET A 1 199 ? 17.319 18.102 -7.736 1.00 85.06 199 MET A CA 1
ATOM 1611 C C . MET A 1 199 ? 16.957 19.397 -8.473 1.00 85.06 199 MET A C 1
ATOM 1613 O O . MET A 1 199 ? 16.607 20.386 -7.835 1.00 85.06 199 MET A O 1
ATOM 1617 N N . LYS A 1 200 ? 16.994 19.408 -9.813 1.00 82.94 200 LYS A N 1
ATOM 1618 C CA . LYS A 1 200 ? 16.518 20.554 -10.607 1.00 82.94 200 LYS A CA 1
ATOM 1619 C C . LYS A 1 200 ? 15.029 20.831 -10.398 1.00 82.94 200 LYS A C 1
ATOM 1621 O O . LYS A 1 200 ? 14.640 21.995 -10.381 1.00 82.94 200 LYS A O 1
ATOM 1626 N N . SER A 1 201 ? 14.222 19.784 -10.245 1.00 80.94 201 SER A N 1
ATOM 1627 C CA . SER A 1 201 ? 12.767 19.895 -10.115 1.00 80.94 201 SER A CA 1
ATOM 1628 C C . SER A 1 201 ? 12.326 20.363 -8.727 1.00 80.94 201 SER A C 1
ATOM 1630 O O . SER A 1 201 ? 11.273 20.972 -8.611 1.00 80.94 201 SER A O 1
ATOM 1632 N N . ILE A 1 202 ? 13.140 20.118 -7.695 1.00 82.56 202 ILE A N 1
ATOM 1633 C CA . ILE A 1 202 ? 12.836 20.453 -6.289 1.00 82.56 202 ILE A CA 1
ATOM 1634 C C . ILE A 1 202 ? 13.725 21.565 -5.724 1.00 82.56 202 ILE A C 1
ATOM 1636 O O . ILE A 1 202 ? 13.755 21.786 -4.517 1.00 82.56 202 ILE A O 1
ATOM 1640 N N . TRP A 1 203 ? 14.463 22.282 -6.578 1.00 76.38 203 TRP A N 1
ATOM 1641 C CA . TRP A 1 203 ? 15.448 23.288 -6.157 1.00 76.38 203 TRP A CA 1
ATOM 1642 C C . TRP A 1 203 ? 14.864 24.382 -5.243 1.00 76.38 203 TRP A C 1
ATOM 1644 O O . TRP A 1 203 ? 15.576 24.952 -4.419 1.00 76.38 203 TRP A O 1
ATOM 1654 N N . TYR A 1 204 ? 13.576 24.693 -5.397 1.00 75.88 204 TYR A N 1
ATOM 1655 C CA 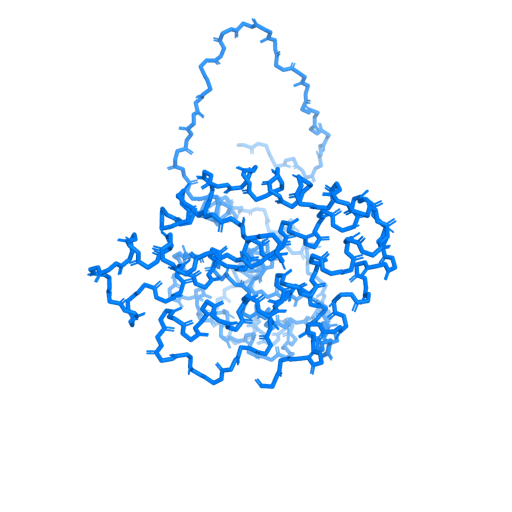. TYR A 1 204 ? 12.855 25.713 -4.629 1.00 75.88 204 TYR A CA 1
ATOM 1656 C C . TYR A 1 204 ? 12.003 25.142 -3.484 1.00 75.88 204 TYR A C 1
ATOM 1658 O O . TYR A 1 204 ? 11.324 25.904 -2.799 1.00 75.88 204 TYR A O 1
ATOM 1666 N N . GLU A 1 205 ? 11.998 23.826 -3.283 1.00 81.25 205 GLU A N 1
ATOM 1667 C CA . GLU A 1 205 ? 11.127 23.169 -2.311 1.00 81.25 205 GLU A CA 1
ATOM 1668 C C . GLU A 1 205 ? 11.742 23.110 -0.907 1.00 81.25 205 GLU A C 1
ATOM 1670 O O . GLU A 1 205 ? 12.947 22.916 -0.731 1.00 81.25 205 GLU A O 1
ATOM 1675 N N . ASN A 1 206 ? 10.894 23.239 0.118 1.00 77.12 206 ASN A N 1
ATOM 1676 C CA . ASN A 1 206 ? 11.297 23.061 1.508 1.00 77.12 206 ASN A CA 1
ATOM 1677 C C . ASN A 1 206 ? 11.216 21.577 1.886 1.00 77.12 206 ASN A C 1
ATOM 1679 O O . ASN A 1 206 ? 10.140 20.978 1.888 1.00 77.12 206 ASN A O 1
ATOM 1683 N N . PHE A 1 207 ? 12.351 20.992 2.270 1.00 79.38 207 PHE A N 1
ATOM 1684 C CA . PHE A 1 207 ? 12.427 19.594 2.689 1.00 79.38 207 PHE A CA 1
ATOM 1685 C C . PHE A 1 207 ? 11.459 19.248 3.830 1.00 79.38 207 PHE A C 1
ATOM 1687 O O . PHE A 1 207 ? 10.804 18.210 3.793 1.00 79.38 207 PHE A O 1
ATOM 1694 N N . ASN A 1 208 ? 11.307 20.126 4.824 1.00 74.25 208 ASN A N 1
ATOM 1695 C CA . ASN A 1 208 ? 10.441 19.853 5.975 1.00 74.25 208 ASN A CA 1
ATOM 1696 C C . ASN A 1 208 ? 8.955 19.785 5.596 1.00 74.25 208 ASN A C 1
ATOM 1698 O O . ASN A 1 208 ? 8.182 19.133 6.291 1.00 74.25 208 ASN A O 1
ATOM 1702 N N . GLU A 1 209 ? 8.564 20.448 4.509 1.00 75.06 209 GLU A N 1
ATOM 1703 C CA . GLU A 1 209 ? 7.179 20.493 4.035 1.00 75.06 209 GLU A CA 1
ATOM 1704 C C . GLU A 1 209 ? 6.898 19.360 3.037 1.00 75.06 209 GLU A C 1
ATOM 1706 O O . GLU A 1 209 ? 5.859 18.710 3.130 1.00 75.06 209 GLU A O 1
ATOM 1711 N N . ASN A 1 210 ? 7.856 19.050 2.153 1.00 78.75 210 ASN A N 1
ATOM 1712 C CA . ASN A 1 210 ? 7.635 18.159 1.005 1.00 78.75 210 ASN A CA 1
ATOM 1713 C C . ASN A 1 210 ? 8.326 16.785 1.115 1.00 78.75 210 ASN A C 1
ATOM 1715 O O . ASN A 1 210 ? 8.167 15.934 0.237 1.00 78.75 210 ASN A O 1
ATOM 1719 N N . SER A 1 211 ? 9.083 16.526 2.187 1.00 81.75 211 SER A N 1
ATOM 1720 C CA . SER A 1 211 ? 9.799 15.251 2.392 1.00 81.75 211 SER A CA 1
ATOM 1721 C C . SER A 1 211 ? 8.889 14.027 2.306 1.00 81.75 211 SER A C 1
ATOM 1723 O O . SER A 1 211 ? 9.287 13.022 1.724 1.00 81.75 211 SER A O 1
ATOM 1725 N N . ASN A 1 212 ? 7.660 14.105 2.820 1.00 82.19 212 ASN A N 1
ATOM 1726 C CA . ASN A 1 212 ? 6.711 12.990 2.780 1.00 82.19 212 ASN A CA 1
ATOM 1727 C C . ASN A 1 212 ? 6.302 12.612 1.350 1.00 82.19 212 ASN A C 1
ATOM 1729 O O . ASN A 1 212 ? 6.254 11.429 1.018 1.00 82.19 212 ASN A O 1
ATOM 1733 N N . GLU A 1 213 ? 6.019 13.596 0.494 1.00 82.94 213 GLU A N 1
ATOM 1734 C CA . GLU A 1 213 ? 5.626 13.345 -0.899 1.00 82.94 213 GLU A CA 1
ATOM 1735 C C . GLU A 1 213 ? 6.809 12.844 -1.730 1.00 82.94 213 GLU A C 1
ATOM 1737 O O . GLU A 1 213 ? 6.666 11.920 -2.535 1.00 82.94 213 GLU A O 1
ATOM 1742 N N . PHE A 1 214 ? 8.000 13.384 -1.464 1.00 86.81 214 PHE A N 1
ATOM 1743 C CA . PHE A 1 214 ? 9.243 12.917 -2.065 1.00 86.81 214 PHE A CA 1
ATOM 1744 C C . PHE A 1 214 ? 9.563 11.464 -1.691 1.00 86.81 214 PHE A C 1
ATOM 1746 O O . PHE A 1 214 ? 9.840 10.642 -2.566 1.00 86.81 214 PHE A O 1
ATOM 1753 N N . LEU A 1 215 ? 9.470 11.129 -0.399 1.00 88.00 215 LEU A N 1
ATOM 1754 C CA . LEU A 1 215 ? 9.647 9.768 0.110 1.00 88.00 215 LEU A CA 1
ATOM 1755 C C . LEU A 1 215 ? 8.643 8.812 -0.519 1.00 88.00 215 LEU A C 1
ATOM 1757 O O . LEU A 1 215 ? 9.033 7.751 -0.999 1.00 88.00 215 LEU A O 1
ATOM 1761 N N . LYS A 1 216 ? 7.369 9.209 -0.574 1.00 87.00 216 LYS A N 1
ATOM 1762 C CA . LYS A 1 216 ? 6.322 8.409 -1.202 1.00 87.00 216 LYS A CA 1
ATOM 1763 C C . LYS A 1 216 ? 6.652 8.115 -2.666 1.00 87.00 216 LYS A C 1
ATOM 1765 O O . LYS A 1 216 ? 6.558 6.968 -3.079 1.00 87.00 216 LYS A O 1
ATOM 1770 N N . GLY A 1 217 ? 7.097 9.106 -3.439 1.00 89.25 217 GLY A N 1
ATOM 1771 C CA . GLY A 1 217 ? 7.495 8.879 -4.832 1.00 89.25 217 GLY A CA 1
ATOM 1772 C C . GLY A 1 217 ? 8.668 7.900 -4.978 1.00 89.25 217 GLY A C 1
ATOM 1773 O O . GLY A 1 217 ? 8.617 7.013 -5.828 1.00 89.25 217 GLY A O 1
ATOM 1774 N N . LEU A 1 218 ? 9.685 7.990 -4.115 1.00 91.94 218 LEU A N 1
ATOM 1775 C CA . LEU A 1 218 ? 10.798 7.030 -4.096 1.00 91.94 218 LEU A CA 1
ATOM 1776 C C . LEU A 1 218 ? 10.359 5.615 -3.694 1.00 91.94 218 LEU A C 1
ATOM 1778 O O . LEU A 1 218 ? 10.881 4.634 -4.228 1.00 91.94 218 LEU A O 1
ATOM 1782 N N . GLU A 1 219 ? 9.397 5.496 -2.777 1.00 91.31 219 GLU A N 1
ATOM 1783 C CA . GLU A 1 219 ? 8.792 4.215 -2.410 1.00 91.31 219 GLU A CA 1
ATOM 1784 C C . GLU A 1 219 ? 8.024 3.600 -3.582 1.00 91.31 219 GLU A C 1
ATOM 1786 O O . GLU A 1 219 ? 8.227 2.423 -3.875 1.00 91.31 219 GLU A O 1
ATOM 1791 N N . GLU A 1 220 ? 7.206 4.379 -4.294 1.00 91.19 220 GLU A N 1
ATOM 1792 C CA . GLU A 1 220 ? 6.481 3.911 -5.485 1.00 91.19 220 GLU A CA 1
ATOM 1793 C C . GLU A 1 220 ? 7.441 3.428 -6.583 1.00 91.19 220 GLU A C 1
ATOM 1795 O O . GLU A 1 220 ? 7.248 2.344 -7.142 1.00 91.19 220 GLU A O 1
ATOM 1800 N N . ILE A 1 221 ? 8.533 4.164 -6.833 1.00 92.81 221 ILE A N 1
ATOM 1801 C CA . ILE A 1 221 ? 9.599 3.736 -7.754 1.00 92.81 221 ILE A CA 1
ATOM 1802 C C . ILE A 1 221 ? 10.193 2.400 -7.304 1.00 92.81 221 ILE A C 1
ATOM 1804 O O . ILE A 1 221 ? 10.274 1.459 -8.094 1.00 92.81 221 ILE A O 1
ATOM 1808 N N . LEU A 1 222 ? 10.544 2.271 -6.022 1.00 93.75 222 LEU A N 1
ATOM 1809 C CA . LEU A 1 222 ? 11.092 1.029 -5.483 1.00 93.75 222 LEU A CA 1
ATOM 1810 C C . LEU A 1 222 ? 10.126 -0.148 -5.673 1.00 93.75 222 LEU A C 1
ATOM 1812 O O . LEU A 1 222 ? 10.543 -1.237 -6.077 1.00 93.75 222 LEU A O 1
ATOM 1816 N N . TYR A 1 223 ? 8.835 0.060 -5.408 1.00 92.50 223 TYR A N 1
ATOM 1817 C CA . TYR A 1 223 ? 7.806 -0.959 -5.601 1.00 92.50 223 TYR A CA 1
ATOM 1818 C C . TYR A 1 223 ? 7.673 -1.383 -7.062 1.00 92.50 223 TYR A C 1
ATOM 1820 O O . TYR A 1 223 ? 7.570 -2.587 -7.326 1.00 92.50 223 TYR A O 1
ATOM 1828 N N . ALA A 1 224 ? 7.713 -0.436 -8.000 1.00 92.50 224 ALA A N 1
ATOM 1829 C CA . ALA A 1 224 ? 7.689 -0.737 -9.426 1.00 92.50 224 ALA A CA 1
ATOM 1830 C C . ALA A 1 224 ? 8.889 -1.601 -9.842 1.00 92.50 224 ALA A C 1
ATOM 1832 O O . ALA A 1 224 ? 8.703 -2.617 -10.518 1.00 92.50 224 ALA A O 1
ATOM 1833 N N . GLU A 1 225 ? 10.099 -1.286 -9.371 1.00 92.94 225 GLU A N 1
ATOM 1834 C CA . GLU A 1 225 ? 11.290 -2.088 -9.671 1.00 92.94 225 GLU A CA 1
ATOM 1835 C C . GLU A 1 225 ? 11.218 -3.506 -9.075 1.00 92.94 225 GLU A C 1
ATOM 1837 O O . GLU A 1 225 ? 11.525 -4.494 -9.747 1.00 92.94 225 GLU A O 1
ATOM 1842 N N . ILE A 1 226 ? 10.758 -3.652 -7.827 1.00 93.31 226 ILE A N 1
ATOM 1843 C CA . ILE A 1 226 ? 10.577 -4.972 -7.195 1.00 93.31 226 ILE A CA 1
ATOM 1844 C C . ILE A 1 226 ? 9.519 -5.790 -7.939 1.00 93.31 226 ILE A C 1
ATOM 1846 O O . ILE A 1 226 ? 9.670 -7.003 -8.126 1.00 93.31 226 ILE A O 1
ATOM 1850 N N . TYR A 1 227 ? 8.440 -5.142 -8.376 1.00 91.25 227 TYR A N 1
ATOM 1851 C CA . TYR A 1 227 ? 7.415 -5.793 -9.175 1.00 91.25 227 TYR A CA 1
ATOM 1852 C C . TYR A 1 227 ? 7.967 -6.250 -10.530 1.00 91.25 227 TYR A C 1
ATOM 1854 O O . TYR A 1 227 ? 7.677 -7.371 -10.957 1.00 91.25 227 TYR A O 1
ATOM 1862 N N . ALA A 1 228 ? 8.827 -5.449 -11.164 1.00 90.62 228 ALA A N 1
ATOM 1863 C CA . ALA A 1 228 ? 9.536 -5.839 -12.377 1.00 90.62 228 ALA A CA 1
ATOM 1864 C C . ALA A 1 228 ? 10.391 -7.097 -12.143 1.00 90.62 228 ALA A C 1
ATOM 1866 O O . ALA A 1 228 ? 10.293 -8.066 -12.899 1.00 90.62 228 ALA A O 1
ATOM 1867 N N . VAL A 1 229 ? 11.140 -7.156 -11.037 1.00 91.62 229 VAL A N 1
ATOM 1868 C CA . VAL A 1 229 ? 11.903 -8.358 -10.656 1.00 91.62 229 VAL A CA 1
ATOM 1869 C C . VAL A 1 229 ? 10.993 -9.568 -10.523 1.00 91.62 229 VAL A C 1
ATOM 1871 O O . VAL A 1 229 ? 11.264 -10.617 -11.102 1.00 91.62 229 VAL A O 1
ATOM 1874 N N . LYS A 1 230 ? 9.894 -9.441 -9.784 1.00 91.44 230 LYS A N 1
ATOM 1875 C CA . LYS A 1 230 ? 8.938 -10.534 -9.604 1.00 91.44 230 LYS A CA 1
ATOM 1876 C C . LYS A 1 230 ? 8.371 -11.020 -10.936 1.00 91.44 230 LYS A C 1
ATOM 1878 O O . LYS A 1 230 ? 8.223 -12.227 -11.126 1.00 91.44 230 LYS A O 1
ATOM 1883 N N . ARG A 1 231 ? 8.044 -10.092 -11.837 1.00 90.62 231 ARG A N 1
ATOM 1884 C CA . ARG A 1 231 ? 7.472 -10.376 -13.157 1.00 90.62 231 ARG A CA 1
ATOM 1885 C C . ARG A 1 231 ? 8.457 -11.112 -14.066 1.00 90.62 231 ARG A C 1
ATOM 1887 O O . ARG A 1 231 ? 8.030 -12.015 -14.779 1.00 90.62 231 ARG A O 1
ATOM 1894 N N . HIS A 1 232 ? 9.739 -10.748 -14.034 1.00 90.19 232 HIS A N 1
ATOM 1895 C CA . HIS A 1 232 ? 10.748 -11.266 -14.965 1.00 90.19 232 HIS A CA 1
ATOM 1896 C C . HIS A 1 232 ? 11.605 -12.413 -14.403 1.00 90.19 232 HIS A C 1
ATOM 1898 O O . HIS A 1 232 ? 11.970 -13.312 -15.154 1.00 90.19 232 HIS A O 1
ATOM 1904 N N . LEU A 1 233 ? 11.904 -12.415 -13.101 1.00 89.44 233 LEU A N 1
ATOM 1905 C CA . LEU A 1 233 ? 12.773 -13.398 -12.430 1.00 89.44 233 LEU A CA 1
ATOM 1906 C C . LEU A 1 233 ? 12.034 -14.298 -11.424 1.00 89.44 233 LEU A C 1
ATOM 1908 O O . LEU A 1 233 ? 12.601 -15.268 -10.913 1.00 89.44 233 LEU A O 1
ATOM 1912 N N . GLY A 1 234 ? 10.772 -13.993 -11.113 1.00 87.75 234 GLY A N 1
ATOM 1913 C CA . GLY A 1 234 ? 9.936 -14.790 -10.218 1.00 87.75 234 GLY A CA 1
ATOM 1914 C C . GLY A 1 234 ? 10.063 -14.450 -8.727 1.00 87.75 234 GLY A C 1
ATOM 1915 O O . GLY A 1 234 ? 10.824 -13.585 -8.290 1.00 87.75 234 GLY A O 1
ATOM 1916 N N . LYS A 1 235 ? 9.269 -15.160 -7.913 1.00 88.94 235 LYS A N 1
ATOM 1917 C CA . LYS A 1 235 ? 9.050 -14.854 -6.485 1.00 88.94 235 LYS A CA 1
ATOM 1918 C C . LYS A 1 235 ? 10.267 -15.081 -5.586 1.00 88.94 235 LYS A C 1
ATOM 1920 O O . LYS A 1 235 ? 10.325 -14.515 -4.498 1.00 88.94 235 LYS A O 1
ATOM 1925 N N . ASP A 1 236 ? 11.213 -15.926 -5.980 1.00 87.00 236 ASP A N 1
ATOM 1926 C CA . ASP A 1 236 ? 12.378 -16.208 -5.134 1.00 87.00 236 ASP A CA 1
ATOM 1927 C C . ASP A 1 236 ? 13.421 -15.086 -5.211 1.00 87.00 236 ASP A C 1
ATOM 1929 O O . ASP A 1 236 ? 13.982 -14.706 -4.183 1.00 87.00 236 ASP A O 1
ATOM 1933 N N . HIS A 1 237 ? 13.573 -14.462 -6.383 1.00 87.94 237 HIS A N 1
ATOM 1934 C CA . HIS A 1 237 ? 14.379 -13.251 -6.555 1.00 87.94 237 HIS A CA 1
ATOM 1935 C C . HIS A 1 237 ? 13.753 -12.044 -5.851 1.00 87.94 237 HIS A C 1
ATOM 1937 O O . HIS A 1 237 ? 14.465 -11.301 -5.178 1.00 87.94 237 HIS A O 1
ATOM 1943 N N . GLU A 1 238 ? 12.422 -11.900 -5.916 1.00 88.56 238 GLU A N 1
ATOM 1944 C CA . GLU A 1 238 ? 11.676 -10.920 -5.112 1.00 88.56 238 GLU A CA 1
ATOM 1945 C C . GLU A 1 238 ? 12.055 -11.066 -3.630 1.00 88.56 238 GLU A C 1
ATOM 1947 O O . GLU A 1 238 ? 12.590 -10.129 -3.044 1.00 88.56 238 GLU A O 1
ATOM 1952 N N . LYS A 1 239 ? 11.887 -12.259 -3.035 1.00 89.00 239 LYS A N 1
ATOM 1953 C CA . LYS A 1 239 ? 12.220 -12.515 -1.618 1.00 89.00 239 LYS A CA 1
ATOM 1954 C C . LYS A 1 239 ? 13.669 -12.183 -1.260 1.00 89.00 239 LYS A C 1
ATOM 1956 O O . LYS A 1 239 ? 13.909 -11.692 -0.158 1.00 89.00 239 LYS A O 1
ATOM 1961 N N . LEU A 1 240 ? 14.621 -12.473 -2.148 1.00 88.94 240 LEU A N 1
ATOM 1962 C CA . LEU A 1 240 ? 16.036 -12.163 -1.939 1.00 88.94 240 LEU A CA 1
ATOM 1963 C C . LEU A 1 240 ? 16.238 -10.649 -1.810 1.00 88.94 240 LEU A C 1
ATOM 1965 O O . LEU A 1 240 ? 16.845 -10.194 -0.841 1.00 88.94 240 LEU A O 1
ATOM 1969 N N . ILE A 1 241 ? 15.658 -9.874 -2.728 1.00 89.00 241 ILE A N 1
ATOM 1970 C CA . ILE A 1 241 ? 15.696 -8.409 -2.693 1.00 89.00 241 ILE A CA 1
ATOM 1971 C C . ILE A 1 241 ? 14.997 -7.875 -1.439 1.00 89.00 241 ILE A C 1
ATOM 1973 O O . ILE A 1 241 ? 15.568 -7.041 -0.740 1.00 89.00 241 ILE A O 1
ATOM 1977 N N . LEU A 1 242 ? 13.810 -8.398 -1.095 1.00 88.06 242 LEU A N 1
ATOM 1978 C CA . LEU A 1 242 ? 13.085 -8.009 0.126 1.00 88.06 242 LEU A CA 1
ATOM 1979 C C . LEU A 1 242 ? 13.950 -8.193 1.377 1.00 88.06 242 LEU A C 1
ATOM 1981 O O . LEU A 1 242 ? 13.940 -7.361 2.285 1.00 88.06 242 LEU A O 1
ATOM 1985 N N . ARG A 1 243 ? 14.670 -9.317 1.438 1.00 87.56 243 ARG A N 1
ATOM 1986 C CA . ARG A 1 243 ? 15.545 -9.650 2.558 1.00 87.56 243 ARG A CA 1
ATOM 1987 C C . ARG A 1 243 ? 16.728 -8.691 2.629 1.00 87.56 243 ARG A C 1
ATOM 1989 O O . ARG A 1 243 ? 16.979 -8.148 3.699 1.00 87.56 243 ARG A O 1
ATOM 1996 N N . TRP A 1 244 ? 17.393 -8.436 1.505 1.00 88.19 244 TRP A N 1
ATOM 1997 C CA . TRP A 1 244 ? 18.527 -7.515 1.460 1.00 88.19 244 TRP A CA 1
ATOM 1998 C C . TRP A 1 244 ? 18.128 -6.082 1.830 1.00 88.19 244 TRP A C 1
ATOM 2000 O O . TRP A 1 244 ? 18.816 -5.450 2.625 1.00 88.19 244 TRP A O 1
ATOM 2010 N N . ILE A 1 245 ? 16.990 -5.584 1.328 1.00 85.81 245 ILE A N 1
ATOM 2011 C CA . ILE A 1 245 ? 16.492 -4.240 1.668 1.00 85.81 245 ILE A CA 1
ATOM 2012 C C . ILE A 1 245 ? 16.207 -4.126 3.170 1.00 85.81 245 ILE A C 1
ATOM 2014 O O . ILE A 1 245 ? 16.473 -3.082 3.760 1.00 85.81 245 ILE A O 1
ATOM 2018 N N . ARG A 1 246 ? 15.699 -5.195 3.798 1.00 80.44 246 ARG A N 1
ATOM 2019 C CA . ARG A 1 246 ? 15.468 -5.229 5.248 1.00 80.44 246 ARG A CA 1
ATOM 2020 C C . ARG A 1 246 ? 16.774 -5.224 6.041 1.00 80.44 246 ARG A C 1
ATOM 2022 O O . ARG A 1 246 ? 16.852 -4.556 7.056 1.00 80.44 246 ARG A O 1
ATOM 2029 N N . GLU A 1 247 ? 17.776 -5.972 5.591 1.00 80.12 247 GLU A N 1
ATOM 2030 C CA . GLU A 1 247 ? 19.080 -6.074 6.262 1.00 80.12 247 GLU A CA 1
ATOM 2031 C C . GLU A 1 247 ? 19.960 -4.828 6.042 1.00 80.12 247 GLU A C 1
ATOM 2033 O O . GLU A 1 247 ? 20.851 -4.563 6.841 1.00 80.12 247 GLU A O 1
ATOM 2038 N N . SER A 1 248 ? 19.703 -4.056 4.982 1.00 71.44 248 SER A N 1
ATOM 2039 C CA . SER A 1 248 ? 20.464 -2.846 4.629 1.00 71.44 248 SER A CA 1
ATOM 2040 C C . SER A 1 248 ? 19.869 -1.553 5.197 1.00 71.44 248 SER A C 1
ATOM 2042 O O . SER A 1 248 ? 20.457 -0.488 5.024 1.00 71.44 248 SER A O 1
ATOM 2044 N N . GLY A 1 249 ? 18.706 -1.625 5.853 1.00 58.31 249 GLY A N 1
ATOM 2045 C CA . GLY A 1 249 ? 18.116 -0.515 6.600 1.00 58.31 249 GLY A CA 1
ATOM 2046 C C . GLY A 1 249 ? 18.779 -0.365 7.968 1.00 58.31 249 GLY A C 1
ATOM 2047 O O . GLY A 1 249 ? 18.183 -0.749 8.969 1.00 58.31 249 GLY A O 1
ATOM 2048 N N . ASN A 1 250 ? 20.015 0.141 7.988 1.00 39.19 250 ASN A N 1
ATOM 2049 C CA . ASN A 1 250 ? 20.640 0.688 9.197 1.00 39.19 250 ASN A CA 1
ATOM 2050 C C . ASN A 1 250 ? 20.195 2.133 9.419 1.00 39.19 250 ASN A C 1
ATOM 2052 O O . ASN A 1 250 ? 20.142 2.877 8.412 1.00 39.19 250 ASN A O 1
#

pLDDT: mean 80.15, std 16.23, range [29.58, 95.06]

Secondary structure (DSSP, 8-state):
----S------PPPPSS----------HHHHHHHHHHT---HHHHHTT--TT-EEEEPP----------HHHHHHHHHTSSSEEHHHHHHHS-S-HHHHHHHHHHHHHTTSEESS---------S------S---SHHHHHHHHHHHHHHHHHHHHHHHTTHHHHHHHHHHHTTGGGS-GGGTT--B-TTS-B-HHHHHHHSTT--HHHHHHHHHHHHHHHHHHHHHHHHHHH-HHHHHHHHHHHHHT--

Radius of gyration: 23.5 Å; chains: 1; bounding box: 60×42×54 Å